Protein AF-A0A1Q6KDK0-F1 (afdb_monomer_lite)

pLDDT: mean 91.7, std 8.81, range [38.47, 98.69]

Radius of gyration: 20.89 Å; chains: 1; bounding box: 56×41×61 Å

Foldseek 3Di:
DDCVFVVVLLVLCVVPDPAAKAWEDDQPDDDDDPRYHYAQDHQDADPQLVVLLVVLLPDDVDDLLLSLVVSLLVLLVQADEACQQVLQWAWDCVDVVDIDTAGDCLQLRNADPLQVVLCVVDRYDHQNNVLSNSQVSSQVSCVPVPQKHKTWMAGPRRPHIWIWITGDAFTKTAFQDDLVAQGVSLCSLVQAQHDRMDTSGGNPCVSVVSSCVSRPPHHNDDPQLVVLCVPPCVPDVQSSLQSVLVVCVVSVDALQSLARVSVVVCVVVVWDKFKKWFWDPVDPWTGIGIKIWTDDPNWIWICGSNVSGIDTDDPVPDDCVGMGHPSNGDDDDDSRD

Secondary structure (DSSP, 8-state):
--THHHHHHHHHHHHHSSS-EEEEE-SS-----TTEEE-SS-----HHHHHHHHHHHH--SS-HHHHHHHHHHHHHHH-EE-GGGGGSPEEE-SSTTS-EEE--TTTTTS--HHHHHHHTTS-EE-HHHHHHHHHHHHHHHTTT-TTEEEEEEEETT-S-EEEEEEESSEEEEE-S--TTS--HHHHTTTTBPP--EEEEEETT-HHHHHHHHHHTT-BSS-HHHHHHHHHHTTT-HHHHHHHHHHHHHHTT--HHHHHHHHHHHHHTTT--EEEEEEE-SSSSS--EEEEEEEEETTEEEEEETTTTEEEEE-GGGS-TTTEE-S-S------TT-

Sequence (337 aa):
MRDKYIYKFYDEVNQVLEGDYKIILEPNRDIQEDWIEYDQVKWEMEEGISKLVEKLLKESSMSFEEKILEVYKYICFNYVYDANVLYFFKRDDSDINNIKYIAVDWYGRIVGKDWIEKRQKHNRRICYEFARFYAKAINVLLDGNDKLEAFMLGDKENLHYVVGLTGDEYSVILDLDDFNSIKDLTRVKFGLTIKGIKILRDESGKFKQAVDKFNEGKREELAEIEEAKRNLKNKSLIEYFNNVAQILKNRNIDAQGFFEYIRAIVENEGIKIEKIWKEDKIAPEKRYERCIIFEFDGKTYLIDSIEQAIIQIEKGDLDKNVFVFNSAENIYPYYGG

Structure (mmCIF, N/CA/C/O backbone):
data_AF-A0A1Q6KDK0-F1
#
_entry.id   AF-A0A1Q6KDK0-F1
#
loop_
_atom_site.group_PDB
_atom_site.id
_atom_site.type_symbol
_atom_site.label_atom_id
_atom_site.label_alt_id
_atom_site.label_comp_id
_atom_site.label_asym_id
_atom_site.label_entity_id
_atom_site.label_seq_id
_atom_site.pdbx_PDB_ins_code
_atom_site.Cartn_x
_atom_site.Cartn_y
_atom_site.Cartn_z
_atom_site.occupancy
_atom_site.B_iso_or_equiv
_atom_site.auth_seq_id
_atom_site.auth_comp_id
_atom_site.auth_asym_id
_atom_site.auth_atom_id
_atom_site.pdbx_PDB_model_num
ATOM 1 N N . MET A 1 1 ? 12.058 -4.061 -24.227 1.00 74.25 1 MET A N 1
ATOM 2 C CA . MET A 1 1 ? 11.876 -5.418 -23.675 1.00 74.25 1 MET A CA 1
ATOM 3 C C . MET A 1 1 ? 11.090 -6.268 -24.663 1.00 74.25 1 MET A C 1
ATOM 5 O O . MET A 1 1 ? 10.367 -5.711 -25.476 1.00 74.25 1 MET A O 1
ATOM 9 N N . ARG A 1 2 ? 11.264 -7.596 -24.651 1.00 79.81 2 ARG A N 1
ATOM 10 C CA . ARG A 1 2 ? 10.494 -8.512 -25.511 1.00 79.81 2 ARG A CA 1
ATOM 11 C C . ARG A 1 2 ? 9.139 -8.805 -24.871 1.00 79.81 2 ARG A C 1
ATOM 13 O O . ARG A 1 2 ? 9.124 -9.385 -23.786 1.00 79.81 2 ARG A O 1
ATOM 20 N N . ASP A 1 3 ? 8.050 -8.532 -25.587 1.00 89.56 3 ASP A N 1
ATOM 21 C CA . ASP A 1 3 ? 6.673 -8.688 -25.087 1.00 89.56 3 ASP A CA 1
ATOM 22 C C . ASP A 1 3 ? 6.385 -10.070 -24.494 1.00 89.56 3 ASP A C 1
ATOM 24 O O . ASP A 1 3 ? 5.620 -10.179 -23.545 1.00 89.56 3 ASP A O 1
ATOM 28 N N . LYS A 1 4 ? 7.073 -11.129 -24.949 1.00 92.38 4 LYS A N 1
ATOM 29 C CA . LYS A 1 4 ? 6.967 -12.487 -24.383 1.00 92.38 4 LYS A CA 1
ATOM 30 C C . LYS A 1 4 ? 7.071 -12.552 -22.847 1.00 92.38 4 LYS A C 1
ATOM 32 O O . LYS A 1 4 ? 6.526 -13.474 -22.254 1.00 92.38 4 LYS A O 1
ATOM 37 N N . TYR A 1 5 ? 7.798 -11.631 -22.203 1.00 93.50 5 TYR A N 1
ATOM 38 C CA . TYR A 1 5 ? 7.931 -11.609 -20.741 1.00 93.50 5 TYR A CA 1
ATOM 39 C C . TYR A 1 5 ? 6.740 -10.946 -20.043 1.00 93.50 5 TYR A C 1
ATOM 41 O O . TYR A 1 5 ? 6.496 -11.253 -18.881 1.00 93.50 5 TYR A O 1
ATOM 49 N N . ILE A 1 6 ? 5.984 -10.101 -20.748 1.00 94.62 6 ILE A N 1
ATOM 50 C CA . ILE A 1 6 ? 4.691 -9.575 -20.296 1.00 94.62 6 ILE A CA 1
ATOM 51 C C . ILE A 1 6 ? 3.663 -10.711 -20.293 1.00 94.62 6 ILE A C 1
ATOM 53 O O . ILE A 1 6 ? 3.046 -10.950 -19.263 1.00 94.62 6 ILE A O 1
ATOM 57 N N . TYR A 1 7 ? 3.564 -11.480 -21.387 1.00 95.94 7 TYR A N 1
ATOM 58 C CA . TYR A 1 7 ? 2.708 -12.677 -21.444 1.00 95.94 7 TYR A CA 1
ATOM 59 C C . TYR A 1 7 ? 3.072 -13.686 -20.351 1.00 95.94 7 TYR A C 1
ATOM 61 O O . TYR A 1 7 ? 2.214 -14.122 -19.593 1.00 95.94 7 TYR A O 1
ATOM 69 N N . LYS A 1 8 ? 4.367 -14.000 -20.207 1.00 96.50 8 LYS A N 1
ATOM 70 C CA . LYS A 1 8 ? 4.830 -14.913 -19.155 1.00 96.50 8 LYS A CA 1
ATOM 71 C C . LYS A 1 8 ? 4.477 -14.405 -17.753 1.00 96.50 8 LYS A C 1
ATOM 73 O O . LYS A 1 8 ? 4.035 -15.193 -16.927 1.00 96.50 8 LYS A O 1
ATOM 78 N N . PHE A 1 9 ? 4.665 -13.111 -17.487 1.00 97.62 9 PHE A N 1
ATOM 79 C CA . PHE A 1 9 ? 4.298 -12.514 -16.203 1.00 97.62 9 PHE A CA 1
ATOM 80 C C . PHE A 1 9 ? 2.794 -12.611 -15.945 1.00 97.62 9 PHE A C 1
ATOM 82 O O . PHE A 1 9 ? 2.395 -12.924 -14.830 1.00 97.62 9 PHE A O 1
ATOM 89 N N . TYR A 1 10 ? 1.964 -12.378 -16.964 1.00 97.25 10 TYR A N 1
ATOM 90 C CA . TYR A 1 10 ? 0.515 -12.528 -16.857 1.00 97.25 10 TYR A CA 1
ATOM 91 C C . TYR A 1 10 ? 0.113 -13.964 -16.487 1.00 97.25 10 TYR A C 1
ATOM 93 O O . TYR A 1 10 ? -0.654 -14.169 -15.546 1.00 97.25 10 TYR A O 1
ATOM 101 N N . ASP A 1 11 ? 0.700 -14.963 -17.151 1.00 97.00 11 ASP A N 1
ATOM 102 C CA . ASP A 1 11 ? 0.476 -16.376 -16.827 1.00 97.00 11 ASP A CA 1
ATOM 103 C C . ASP A 1 11 ? 0.916 -16.714 -15.393 1.00 97.00 11 ASP A C 1
ATOM 105 O O . ASP A 1 11 ? 0.198 -17.397 -14.664 1.00 97.00 11 ASP A O 1
ATOM 109 N N . GLU A 1 12 ? 2.085 -16.222 -14.968 1.00 97.50 12 GLU A N 1
ATOM 110 C CA . GLU A 1 12 ? 2.602 -16.399 -13.605 1.00 97.50 12 GLU A CA 1
ATOM 111 C C . GLU A 1 12 ? 1.692 -15.729 -12.560 1.00 97.50 12 GLU A C 1
ATOM 113 O O . GLU A 1 12 ? 1.450 -16.299 -11.498 1.00 97.50 12 GLU A O 1
ATOM 118 N N . VAL A 1 13 ? 1.141 -14.548 -12.853 1.00 97.25 13 VAL A N 1
ATOM 119 C CA . VAL A 1 13 ? 0.155 -13.878 -11.992 1.00 97.25 13 VAL A CA 1
ATOM 120 C C . VAL A 1 13 ? -1.089 -14.746 -11.830 1.00 97.25 13 VAL A C 1
ATOM 122 O O . VAL A 1 13 ? -1.463 -15.045 -10.697 1.00 97.25 13 VAL A O 1
ATOM 125 N N . ASN A 1 14 ? -1.677 -15.215 -12.931 1.00 95.50 14 ASN A N 1
ATOM 126 C CA . ASN A 1 14 ? -2.908 -16.013 -12.911 1.00 95.50 14 ASN A CA 1
ATOM 127 C C . ASN A 1 14 ? -2.737 -17.383 -12.235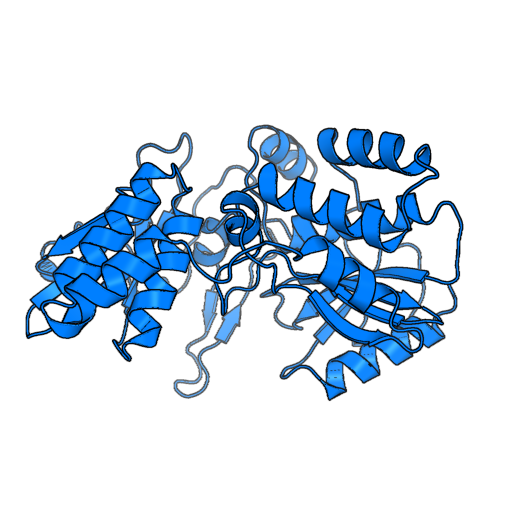 1.00 95.50 14 ASN A C 1
ATOM 129 O O . ASN A 1 14 ? -3.712 -17.986 -11.793 1.00 95.50 14 ASN A O 1
ATOM 133 N N . GLN A 1 15 ? -1.509 -17.900 -12.156 1.00 95.31 15 GLN A N 1
ATOM 134 C CA . GLN A 1 15 ? -1.211 -19.150 -11.453 1.00 95.31 15 GLN A CA 1
ATOM 135 C C . GLN A 1 15 ? -1.086 -18.975 -9.935 1.00 95.31 15 GLN A C 1
ATOM 137 O O . GLN A 1 15 ? -1.276 -19.942 -9.198 1.00 95.31 15 GLN A O 1
ATOM 142 N N . VAL A 1 16 ? -0.711 -17.782 -9.462 1.00 93.38 16 VAL A N 1
ATOM 143 C CA . VAL A 1 16 ? -0.279 -17.569 -8.068 1.00 93.38 16 VAL A CA 1
ATOM 144 C C . VAL A 1 16 ? -1.184 -16.588 -7.311 1.00 93.38 16 VAL A C 1
ATOM 146 O O . VAL A 1 16 ? -1.147 -16.548 -6.077 1.00 93.38 16 VAL A O 1
ATOM 149 N N . LEU A 1 17 ? -1.956 -15.754 -8.003 1.00 91.25 17 LEU A N 1
ATOM 150 C CA . LEU A 1 17 ? -2.930 -14.843 -7.406 1.00 91.25 17 LEU A CA 1
ATOM 151 C C . LEU A 1 17 ? -4.356 -15.342 -7.644 1.00 91.25 17 LEU A C 1
ATOM 153 O O . LEU A 1 17 ? -4.666 -15.906 -8.687 1.00 91.25 17 LEU A O 1
ATOM 157 N N . GLU A 1 18 ? -5.216 -15.119 -6.654 1.00 87.81 18 GLU A N 1
ATOM 158 C CA . GLU A 1 18 ? -6.653 -15.338 -6.785 1.00 87.81 18 GLU A CA 1
ATOM 159 C C . GLU A 1 18 ? -7.306 -14.070 -7.342 1.00 87.81 18 GLU A C 1
ATOM 161 O O . GLU A 1 18 ? -7.023 -12.970 -6.868 1.00 87.81 18 GLU A O 1
ATOM 166 N N . GLY A 1 19 ? -8.202 -14.229 -8.315 1.00 86.94 19 GLY A N 1
ATOM 167 C CA . GLY A 1 19 ? -8.923 -13.126 -8.949 1.00 86.94 19 GLY A CA 1
ATOM 168 C C . GLY A 1 19 ? -8.460 -12.837 -10.373 1.00 86.94 19 GLY A C 1
ATOM 169 O O . GLY A 1 19 ? -7.534 -13.461 -10.889 1.00 86.94 19 GLY A O 1
ATOM 170 N N . ASP A 1 20 ? -9.141 -11.887 -11.009 1.00 91.50 20 ASP A N 1
ATOM 171 C CA . ASP A 1 20 ? -8.866 -11.496 -12.384 1.00 91.50 20 ASP A CA 1
ATOM 172 C C . ASP A 1 20 ? -8.011 -10.231 -12.426 1.00 91.50 20 ASP A C 1
ATOM 174 O O . ASP A 1 20 ? -8.386 -9.184 -11.891 1.00 91.50 20 ASP A O 1
ATOM 178 N N . TYR A 1 21 ? -6.882 -10.314 -13.124 1.00 95.81 21 TYR A N 1
ATOM 179 C CA . TYR A 1 21 ? -5.928 -9.219 -13.246 1.00 95.81 21 TYR A CA 1
ATOM 180 C C . TYR A 1 21 ? -5.798 -8.717 -14.682 1.00 95.81 21 TYR A C 1
ATOM 182 O O . TYR A 1 21 ? -6.165 -9.392 -15.650 1.00 95.81 21 TYR A O 1
ATOM 190 N N . LYS A 1 22 ? -5.242 -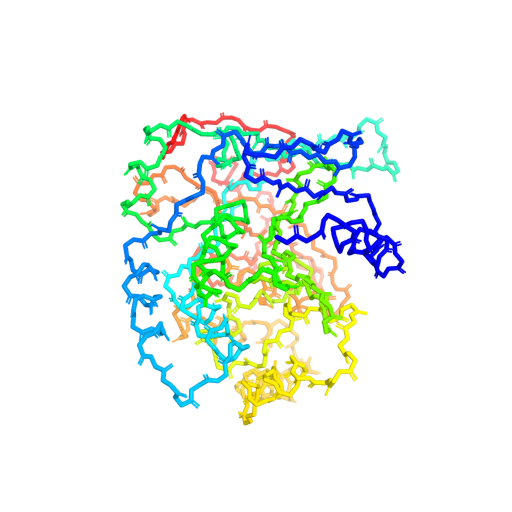7.513 -14.798 1.00 96.81 22 LYS A N 1
ATOM 191 C CA . LYS A 1 22 ? -4.840 -6.863 -16.042 1.00 96.81 22 LYS A CA 1
ATOM 192 C C . LYS A 1 22 ? -3.499 -6.159 -15.872 1.00 96.81 22 LYS A C 1
ATOM 194 O O . LYS A 1 22 ? -3.141 -5.710 -14.781 1.00 96.81 22 LYS A O 1
ATOM 199 N N . ILE A 1 23 ? -2.770 -6.039 -16.969 1.00 97.38 23 ILE A N 1
ATOM 200 C CA . ILE A 1 23 ? -1.514 -5.301 -17.043 1.00 97.38 23 ILE A CA 1
ATOM 201 C C . ILE A 1 23 ? -1.799 -3.937 -17.654 1.00 97.38 23 ILE A C 1
ATOM 203 O O . ILE A 1 23 ? -2.458 -3.832 -18.686 1.00 97.38 23 ILE A O 1
ATOM 207 N N . ILE A 1 24 ? -1.293 -2.890 -17.009 1.00 96.25 24 ILE A N 1
ATOM 208 C CA . ILE A 1 24 ? -1.470 -1.516 -17.454 1.00 96.25 24 ILE A CA 1
ATOM 209 C C . ILE A 1 24 ? -0.124 -0.962 -17.914 1.00 96.25 24 ILE A C 1
ATOM 211 O O . ILE A 1 24 ? 0.852 -0.925 -17.156 1.00 96.25 24 ILE A O 1
ATOM 215 N N . LEU A 1 25 ? -0.082 -0.529 -19.171 1.00 94.44 25 LEU A N 1
ATOM 216 C CA . LEU A 1 25 ? 1.116 -0.054 -19.855 1.00 94.44 25 LEU A CA 1
ATOM 217 C C . LEU A 1 25 ? 1.055 1.455 -20.115 1.00 94.44 25 LEU A C 1
ATOM 219 O O . LEU A 1 25 ? -0.018 2.044 -20.254 1.00 94.44 25 LEU A O 1
ATOM 223 N N . GLU A 1 26 ? 2.227 2.080 -20.241 1.00 88.06 26 GLU A N 1
ATOM 224 C CA . GLU A 1 26 ? 2.340 3.445 -20.767 1.00 88.06 26 GLU A CA 1
ATOM 225 C C . GLU A 1 26 ? 1.875 3.444 -22.252 1.00 88.06 26 GLU A C 1
ATOM 227 O O . GLU A 1 26 ? 2.185 2.495 -22.979 1.00 88.06 26 GLU A O 1
ATOM 232 N N . PRO A 1 27 ? 1.148 4.472 -22.739 1.00 75.62 27 PRO A N 1
ATOM 233 C CA . PRO A 1 27 ? 0.389 4.472 -24.009 1.00 75.62 27 PRO A CA 1
ATOM 234 C C . PRO A 1 27 ? 1.173 4.272 -25.324 1.00 75.62 27 PRO A C 1
ATOM 236 O O . PRO A 1 27 ? 0.595 4.355 -26.402 1.00 75.62 27 PRO A O 1
ATOM 239 N N . ASN A 1 28 ? 2.479 4.005 -25.278 1.00 74.12 28 ASN A N 1
ATOM 240 C CA . ASN A 1 28 ? 3.356 3.942 -26.453 1.00 74.12 28 ASN A CA 1
ATOM 241 C C . ASN A 1 28 ? 3.624 2.508 -26.966 1.00 74.12 28 ASN A C 1
ATOM 243 O O . ASN A 1 28 ? 4.645 2.282 -27.617 1.00 74.12 28 ASN A O 1
ATOM 247 N N . ARG A 1 29 ? 2.760 1.528 -26.666 1.00 75.94 29 ARG A N 1
ATOM 248 C CA . ARG A 1 29 ? 2.868 0.138 -27.163 1.00 75.94 29 ARG A CA 1
ATOM 249 C C . ARG A 1 29 ? 1.610 -0.290 -27.916 1.00 75.94 29 ARG A C 1
ATOM 251 O O . ARG A 1 29 ? 0.583 0.361 -27.794 1.00 75.94 29 ARG A O 1
ATOM 258 N N . ASP A 1 30 ? 1.707 -1.393 -28.655 1.00 81.19 30 ASP A N 1
ATOM 259 C CA . ASP A 1 30 ? 0.607 -1.978 -29.436 1.00 81.19 30 ASP A CA 1
ATOM 260 C C . ASP A 1 30 ? 0.524 -3.492 -29.164 1.00 81.19 30 ASP A C 1
ATOM 262 O O . ASP A 1 30 ? 1.052 -4.316 -29.907 1.00 81.19 30 ASP A O 1
ATOM 266 N N . ILE A 1 31 ? -0.061 -3.844 -28.018 1.00 89.62 31 ILE A N 1
ATOM 267 C CA . ILE A 1 31 ? -0.406 -5.204 -27.599 1.00 89.62 31 ILE A CA 1
ATOM 268 C C . ILE A 1 31 ? -1.932 -5.236 -27.501 1.00 89.62 31 ILE A C 1
ATOM 270 O O . ILE A 1 31 ? -2.522 -4.492 -26.720 1.00 89.62 31 ILE A O 1
ATOM 274 N N . GLN A 1 32 ? -2.567 -6.081 -28.310 1.00 89.31 32 GLN A N 1
ATOM 275 C CA . GLN A 1 32 ? -4.024 -6.145 -28.441 1.00 89.31 32 GLN A CA 1
ATOM 276 C C . GLN A 1 32 ? -4.573 -7.376 -27.725 1.00 89.31 32 GLN A C 1
ATOM 278 O O . GLN A 1 32 ? -5.021 -8.328 -28.356 1.00 89.31 32 GLN A O 1
ATOM 283 N N . GLU A 1 33 ? -4.511 -7.343 -26.398 1.00 94.75 33 GLU A N 1
ATOM 284 C CA . GLU A 1 33 ? -5.013 -8.395 -25.511 1.00 94.75 33 GLU A CA 1
ATOM 285 C C . GLU A 1 33 ? -6.073 -7.809 -24.568 1.00 94.75 33 GLU A C 1
ATOM 287 O O . GLU A 1 33 ? -5.981 -6.647 -24.171 1.00 94.75 33 GLU A O 1
ATOM 292 N N . ASP A 1 34 ? -7.087 -8.591 -24.197 1.00 93.88 34 ASP A N 1
ATOM 293 C CA . ASP A 1 34 ? -8.212 -8.121 -23.367 1.00 93.88 34 ASP A CA 1
ATOM 294 C C . ASP A 1 34 ? -7.824 -7.842 -21.901 1.00 93.88 34 ASP A C 1
ATOM 296 O O . ASP A 1 34 ? -8.530 -7.131 -21.184 1.00 93.88 34 ASP A O 1
ATOM 300 N N . TRP A 1 35 ? -6.680 -8.368 -21.467 1.00 95.25 35 TRP A N 1
ATOM 301 C CA . TRP A 1 35 ? -6.043 -8.115 -20.176 1.00 95.25 35 TRP A CA 1
ATOM 302 C C . TRP A 1 35 ? -4.971 -7.014 -20.231 1.00 95.25 35 TRP A C 1
ATOM 304 O O . TRP A 1 35 ? -4.273 -6.801 -19.237 1.00 95.25 35 TRP A O 1
ATOM 314 N N . ILE A 1 36 ? -4.844 -6.293 -21.351 1.00 96.12 36 ILE A N 1
ATOM 315 C CA . ILE A 1 36 ? -3.997 -5.101 -21.475 1.00 96.12 36 ILE A CA 1
ATOM 316 C C . ILE A 1 36 ? -4.855 -3.837 -21.417 1.00 96.12 36 ILE A C 1
ATOM 318 O O . ILE A 1 36 ? -5.805 -3.662 -22.176 1.00 96.12 36 ILE A O 1
ATOM 322 N N . GLU A 1 37 ? -4.467 -2.909 -20.548 1.00 94.81 37 GLU A N 1
ATOM 323 C CA . GLU A 1 37 ? -4.979 -1.541 -20.528 1.00 94.81 37 GLU A CA 1
ATOM 324 C C . GLU A 1 37 ? -3.842 -0.550 -20.796 1.00 94.81 37 GLU A C 1
ATOM 326 O O . GLU A 1 37 ? -2.711 -0.726 -20.344 1.00 94.81 37 GLU A O 1
ATOM 331 N N . TYR A 1 38 ? -4.147 0.531 -21.509 1.00 93.75 38 TYR A N 1
ATOM 332 C CA . TYR A 1 38 ? -3.233 1.656 -21.659 1.00 93.75 38 TYR A CA 1
ATOM 333 C C . TYR A 1 38 ? -3.626 2.770 -20.710 1.00 93.75 38 TYR A C 1
ATOM 335 O O . TYR A 1 38 ? -4.760 3.254 -20.742 1.00 93.75 38 TYR A O 1
ATOM 343 N N . ASP A 1 39 ? -2.679 3.184 -19.874 1.00 92.94 39 ASP A N 1
ATOM 344 C CA . ASP A 1 39 ? -2.924 4.264 -18.934 1.00 92.94 39 ASP A CA 1
ATOM 345 C C . ASP A 1 39 ? -3.185 5.578 -19.682 1.00 92.94 39 ASP A C 1
ATOM 347 O O . ASP A 1 39 ? -2.476 5.944 -20.623 1.00 92.94 39 ASP A O 1
ATOM 351 N N . GLN A 1 40 ? -4.203 6.309 -19.238 1.00 89.88 40 GLN A N 1
ATOM 352 C CA . GLN A 1 40 ? -4.557 7.616 -19.793 1.00 89.88 40 GLN A CA 1
ATOM 353 C C . GLN A 1 40 ? -3.709 8.741 -19.191 1.00 89.88 40 GLN A C 1
ATOM 355 O O . GLN A 1 40 ? -3.679 9.857 -19.712 1.00 89.88 40 GLN A O 1
ATOM 360 N N . VAL A 1 41 ? -3.019 8.456 -18.086 1.00 90.38 41 VAL A N 1
ATOM 361 C CA . VAL A 1 41 ? -2.142 9.398 -17.401 1.00 90.38 41 VAL A CA 1
ATOM 362 C C . VAL A 1 41 ? -0.699 9.074 -17.758 1.00 90.38 41 VAL A C 1
ATOM 364 O O . VAL A 1 41 ? -0.240 7.944 -17.614 1.00 90.38 41 VAL A O 1
ATOM 367 N N . LYS A 1 42 ? 0.051 10.086 -18.197 1.00 90.31 42 LYS A N 1
ATOM 368 C CA . LYS A 1 42 ? 1.488 9.949 -18.445 1.00 90.31 42 LYS A CA 1
ATOM 369 C C . LYS A 1 42 ? 2.220 9.655 -17.135 1.00 90.31 42 LYS A C 1
ATOM 371 O O . LYS A 1 42 ? 2.015 10.348 -16.140 1.00 90.31 42 LYS A O 1
ATOM 376 N N . TRP A 1 43 ? 3.109 8.665 -17.145 1.00 93.31 43 TRP A N 1
ATOM 377 C CA . TRP A 1 43 ? 3.859 8.291 -15.951 1.00 93.31 43 TRP A CA 1
ATOM 378 C C . TRP A 1 43 ? 5.013 9.265 -15.715 1.00 93.31 43 TRP A C 1
ATOM 380 O O . TRP A 1 43 ? 5.961 9.352 -16.502 1.00 93.31 43 TRP A O 1
ATOM 390 N N . GLU A 1 44 ? 4.945 9.986 -14.601 1.00 92.56 44 GLU A N 1
ATOM 391 C CA . GLU A 1 44 ? 5.958 10.944 -14.164 1.00 92.56 44 GLU A CA 1
ATOM 392 C C . GLU A 1 44 ? 6.345 10.658 -12.713 1.00 92.56 44 GLU A C 1
ATOM 394 O O . GLU A 1 44 ? 5.530 10.188 -11.925 1.00 92.56 44 GLU A O 1
ATOM 399 N N . MET A 1 45 ? 7.606 10.907 -12.363 1.00 94.38 45 MET A N 1
ATOM 400 C CA . MET A 1 45 ? 8.069 10.817 -10.981 1.00 94.38 45 MET A CA 1
ATOM 401 C C . MET A 1 45 ? 7.883 12.164 -10.295 1.00 94.38 45 MET A C 1
ATOM 403 O O . MET A 1 45 ? 8.094 13.215 -10.901 1.00 94.38 45 MET A O 1
ATOM 407 N N . GLU A 1 46 ? 7.590 12.142 -9.001 1.00 93.94 46 GLU A N 1
ATOM 408 C CA . GLU A 1 46 ? 7.665 13.364 -8.209 1.00 93.94 46 GLU A CA 1
ATOM 409 C C . GLU A 1 46 ? 9.110 13.829 -8.033 1.00 93.94 46 GLU A C 1
ATOM 411 O O . GLU A 1 46 ? 10.057 13.043 -8.139 1.00 93.94 46 GLU A O 1
ATOM 416 N N . GLU A 1 47 ? 9.294 15.117 -7.739 1.00 94.44 47 GLU A N 1
ATOM 417 C CA . GLU A 1 47 ? 10.615 15.745 -7.641 1.00 94.44 47 GLU A CA 1
ATOM 418 C C . GLU A 1 47 ? 11.544 15.000 -6.667 1.00 94.44 47 GLU A C 1
ATOM 420 O O . GLU A 1 47 ? 12.709 14.748 -6.977 1.00 94.44 47 GLU A O 1
ATOM 425 N N . GLY A 1 48 ? 11.024 14.600 -5.503 1.00 96.19 48 GLY A N 1
ATOM 426 C CA . GLY A 1 48 ? 11.787 13.866 -4.494 1.00 96.19 48 GLY A CA 1
ATOM 427 C C . GLY A 1 48 ? 12.268 12.493 -4.974 1.00 96.19 48 GLY A C 1
ATOM 428 O O . GLY A 1 48 ? 13.437 12.145 -4.791 1.00 96.19 48 GLY A O 1
ATOM 429 N N . ILE A 1 49 ? 11.393 11.749 -5.658 1.00 98.00 49 ILE A N 1
ATOM 430 C CA . ILE A 1 49 ? 11.713 10.442 -6.250 1.00 98.00 49 ILE A CA 1
ATOM 431 C C . ILE A 1 49 ? 12.718 10.617 -7.395 1.00 98.00 49 ILE A C 1
ATOM 433 O O . ILE A 1 49 ? 13.699 9.880 -7.464 1.00 98.00 49 ILE A O 1
ATOM 437 N N . SER A 1 50 ? 12.535 11.634 -8.241 1.00 98.12 50 SER A N 1
ATOM 438 C CA . SER A 1 50 ? 13.444 11.941 -9.353 1.00 98.12 50 SER A CA 1
ATOM 439 C C . SER A 1 50 ? 14.868 12.203 -8.856 1.00 98.12 50 SER A C 1
ATOM 441 O O . SER A 1 50 ? 15.816 11.585 -9.336 1.00 98.12 50 SER A O 1
ATOM 443 N N . LYS A 1 51 ? 15.021 13.037 -7.815 1.00 98.44 51 LYS A N 1
ATOM 444 C CA . LYS A 1 51 ? 16.325 13.313 -7.185 1.00 98.44 51 LYS A CA 1
ATOM 445 C C . LYS A 1 51 ? 16.977 12.052 -6.615 1.00 98.44 51 LYS A C 1
ATOM 447 O O . LYS A 1 51 ? 18.194 11.889 -6.714 1.00 98.44 51 LYS A O 1
ATOM 452 N N . LEU A 1 52 ? 16.189 11.160 -6.010 1.00 98.62 52 LEU A N 1
ATOM 453 C CA . LEU A 1 52 ? 16.697 9.880 -5.522 1.00 98.62 52 LEU A CA 1
ATOM 454 C C . LEU A 1 52 ? 17.187 9.003 -6.679 1.00 98.62 52 LEU A C 1
ATOM 456 O O . LEU A 1 52 ? 18.299 8.483 -6.612 1.00 98.62 52 LEU A O 1
ATOM 460 N N . VAL A 1 53 ? 16.396 8.865 -7.741 1.00 98.56 53 VAL A N 1
ATOM 461 C CA . VAL A 1 53 ? 16.749 8.057 -8.916 1.00 98.56 53 VAL A CA 1
ATOM 462 C C . VAL A 1 53 ? 18.024 8.576 -9.583 1.00 98.56 53 VAL A C 1
ATOM 464 O O . VAL A 1 53 ? 18.933 7.791 -9.838 1.00 98.56 53 VAL A O 1
ATOM 467 N N . GLU A 1 54 ? 18.164 9.891 -9.770 1.00 98.31 54 GLU A N 1
ATOM 468 C CA . GLU A 1 54 ? 19.390 10.502 -10.308 1.00 98.31 54 GLU A CA 1
ATOM 469 C C . GLU A 1 54 ? 20.637 10.190 -9.470 1.00 98.31 54 GLU A C 1
ATOM 471 O O . GLU A 1 54 ? 21.735 10.021 -10.010 1.00 98.31 54 GLU A O 1
ATOM 476 N N . LYS A 1 55 ? 20.485 10.116 -8.142 1.00 98.38 55 LYS A N 1
ATOM 477 C CA . LYS A 1 55 ? 21.561 9.705 -7.237 1.00 98.38 55 LYS A CA 1
ATOM 478 C C . LYS A 1 55 ? 21.874 8.215 -7.396 1.00 98.38 55 LYS A C 1
ATOM 480 O O . LYS A 1 55 ? 23.042 7.858 -7.512 1.00 98.38 55 LYS A O 1
ATOM 485 N N . LEU A 1 56 ? 20.853 7.358 -7.421 1.00 98.44 56 LEU A N 1
ATOM 486 C CA . LEU A 1 56 ? 21.003 5.903 -7.535 1.00 98.44 56 LEU A CA 1
ATOM 487 C C . LEU A 1 56 ? 21.581 5.470 -8.892 1.00 98.44 56 LEU A C 1
ATOM 489 O O . LEU A 1 56 ? 22.315 4.485 -8.950 1.00 98.44 56 LEU A O 1
ATOM 493 N N . LEU A 1 57 ? 21.321 6.206 -9.977 1.00 97.62 57 LEU A N 1
ATOM 494 C CA . LEU A 1 57 ? 21.947 5.967 -11.285 1.00 97.62 57 LEU A CA 1
ATOM 495 C C . LEU A 1 57 ? 23.476 6.101 -11.229 1.00 97.62 57 LEU A C 1
ATOM 497 O O . LEU A 1 57 ? 24.189 5.339 -11.875 1.00 97.62 57 LEU A O 1
ATOM 501 N N . LYS A 1 58 ? 23.986 7.031 -10.415 1.00 96.88 58 LYS A N 1
ATOM 502 C CA . LYS A 1 58 ? 25.428 7.286 -10.249 1.00 96.88 58 LYS A CA 1
ATOM 503 C C . LYS A 1 58 ? 26.098 6.345 -9.243 1.00 96.88 58 LYS A C 1
ATOM 505 O O . LYS A 1 58 ? 27.323 6.329 -9.157 1.00 96.88 58 LYS A O 1
ATOM 510 N N . GLU A 1 59 ? 25.316 5.591 -8.475 1.00 96.19 59 GLU A N 1
ATOM 511 C CA . GLU A 1 59 ? 25.816 4.663 -7.462 1.00 96.19 59 GLU A CA 1
ATOM 512 C C . GLU A 1 59 ? 26.233 3.332 -8.102 1.00 96.19 59 GLU A C 1
ATOM 514 O O . GLU A 1 59 ? 25.417 2.659 -8.731 1.00 96.19 59 GLU A O 1
ATOM 519 N N . SER A 1 60 ? 27.492 2.931 -7.940 1.00 94.12 60 SER A N 1
ATOM 520 C CA . SER A 1 60 ? 28.040 1.708 -8.543 1.00 94.12 60 SER A CA 1
ATOM 521 C C . SER A 1 60 ? 28.184 0.547 -7.560 1.00 94.12 60 SER A C 1
ATOM 523 O O . SER A 1 60 ? 28.356 -0.589 -7.996 1.00 94.12 60 SER A O 1
ATOM 525 N N . SER A 1 61 ? 28.106 0.804 -6.249 1.00 95.94 61 SER A N 1
ATOM 526 C CA . SER A 1 61 ? 28.259 -0.231 -5.217 1.00 95.94 61 SER A CA 1
ATOM 527 C C . SER A 1 61 ? 26.986 -1.041 -4.955 1.00 95.94 61 SER A C 1
ATOM 529 O O . SER A 1 61 ? 27.070 -2.120 -4.372 1.00 95.94 61 SER A O 1
ATOM 531 N N . MET A 1 62 ? 25.826 -0.538 -5.389 1.00 96.75 62 MET A N 1
ATOM 532 C CA . MET A 1 62 ? 24.525 -1.179 -5.187 1.00 96.75 62 MET A CA 1
ATOM 533 C C . MET A 1 62 ? 24.095 -1.993 -6.406 1.00 96.75 62 MET A C 1
ATOM 535 O O . MET A 1 62 ? 24.214 -1.529 -7.546 1.00 96.75 62 MET A O 1
ATOM 539 N N . SER A 1 63 ? 23.508 -3.166 -6.165 1.00 96.56 63 SER A N 1
ATOM 540 C CA . SER A 1 63 ? 22.806 -3.913 -7.206 1.00 96.56 63 SER A CA 1
ATOM 541 C C . SER A 1 63 ? 21.559 -3.159 -7.676 1.00 96.56 63 SER A C 1
ATOM 543 O O . SER A 1 63 ? 21.055 -2.247 -7.018 1.00 96.56 63 SER A O 1
ATOM 545 N N . PHE A 1 64 ? 21.030 -3.548 -8.834 1.00 97.06 64 PHE A N 1
ATOM 546 C CA . PHE A 1 64 ? 19.788 -2.979 -9.350 1.00 97.06 64 PHE A CA 1
ATOM 547 C C . PHE A 1 64 ? 18.607 -3.217 -8.394 1.00 97.06 64 PHE A C 1
ATOM 549 O O . PHE A 1 64 ? 17.841 -2.299 -8.112 1.00 97.06 64 PHE A O 1
ATOM 556 N N . GLU A 1 65 ? 18.506 -4.418 -7.830 1.00 97.94 65 GLU A N 1
ATOM 557 C CA . GLU A 1 65 ? 17.461 -4.809 -6.883 1.00 97.94 65 GLU A CA 1
ATOM 558 C C . GLU A 1 65 ? 17.558 -3.997 -5.585 1.00 97.94 65 GLU A C 1
ATOM 560 O O . GLU A 1 65 ? 16.548 -3.519 -5.073 1.00 97.94 65 GLU A O 1
ATOM 565 N N . GLU A 1 66 ? 18.771 -3.735 -5.092 1.00 98.50 66 GLU A N 1
ATOM 566 C CA . GLU A 1 66 ? 18.975 -2.853 -3.939 1.00 98.50 66 GLU A CA 1
ATOM 567 C C . GLU A 1 66 ? 18.529 -1.411 -4.231 1.00 98.50 66 GLU A C 1
ATOM 569 O O . GLU A 1 66 ? 17.902 -0.773 -3.384 1.00 98.50 66 GLU A O 1
ATOM 574 N N . LYS A 1 67 ? 18.789 -0.891 -5.440 1.00 98.62 67 LYS A N 1
ATOM 575 C CA . LYS A 1 67 ? 18.310 0.443 -5.853 1.00 98.62 67 LYS A CA 1
ATOM 576 C C . LYS A 1 67 ? 16.782 0.499 -5.917 1.00 98.62 67 LYS A C 1
ATOM 578 O O . LYS A 1 67 ? 16.194 1.480 -5.462 1.00 98.62 67 LYS A O 1
ATOM 583 N N . ILE A 1 68 ? 16.135 -0.554 -6.425 1.00 98.25 68 ILE A N 1
ATOM 584 C CA . ILE A 1 68 ? 14.669 -0.685 -6.436 1.00 98.25 68 ILE A CA 1
ATOM 585 C C . ILE A 1 68 ? 14.108 -0.616 -5.009 1.00 98.25 68 ILE A C 1
ATOM 587 O O . ILE A 1 68 ? 13.107 0.068 -4.776 1.00 98.25 68 ILE A O 1
ATOM 591 N N . LEU A 1 69 ? 14.757 -1.285 -4.052 1.00 98.69 69 LEU A N 1
ATOM 592 C CA . LEU A 1 69 ? 14.351 -1.289 -2.644 1.00 98.69 69 LEU A CA 1
ATOM 593 C C . LEU A 1 69 ? 14.604 0.056 -1.942 1.00 98.69 69 LEU A C 1
ATOM 595 O O . LEU A 1 69 ? 13.849 0.425 -1.043 1.00 98.69 69 LEU A O 1
ATOM 599 N N . GLU A 1 70 ? 15.595 0.849 -2.359 1.00 98.69 70 GLU A N 1
ATOM 600 C CA . GLU A 1 70 ? 15.742 2.220 -1.845 1.00 98.69 70 GLU A CA 1
ATOM 601 C C . GLU A 1 70 ? 14.645 3.160 -2.361 1.00 98.69 70 GLU A C 1
ATOM 603 O O . GLU A 1 70 ? 14.160 3.995 -1.595 1.00 98.69 70 GLU A O 1
ATOM 608 N N . VAL A 1 71 ? 14.181 3.000 -3.607 1.00 98.69 71 VAL A N 1
ATOM 609 C CA . VAL A 1 71 ? 12.990 3.726 -4.089 1.00 98.69 71 VAL A CA 1
ATOM 610 C C . VAL A 1 71 ? 11.743 3.290 -3.312 1.00 98.69 71 VAL A C 1
ATOM 612 O O . VAL A 1 71 ? 10.998 4.147 -2.838 1.00 98.69 71 VAL A O 1
ATOM 615 N N . TYR A 1 72 ? 11.561 1.982 -3.097 1.00 98.56 72 TYR A N 1
ATOM 616 C CA . TYR A 1 72 ? 10.478 1.424 -2.276 1.00 98.56 72 TYR A CA 1
ATOM 617 C C . TYR A 1 72 ? 10.417 2.077 -0.892 1.00 98.56 72 TYR A C 1
ATOM 619 O O . TYR A 1 72 ? 9.401 2.624 -0.458 1.00 98.56 72 TYR A O 1
ATOM 627 N N . LYS A 1 73 ? 11.564 2.067 -0.211 1.00 98.50 73 LYS A N 1
ATOM 628 C CA . LYS A 1 73 ? 11.762 2.642 1.115 1.00 98.50 73 LYS A CA 1
ATOM 629 C C . LYS A 1 73 ? 11.494 4.140 1.124 1.00 98.50 73 LYS A C 1
ATOM 631 O O . LYS A 1 73 ? 10.848 4.633 2.046 1.00 98.50 73 LYS A O 1
ATOM 636 N N . TYR A 1 74 ? 11.967 4.864 0.112 1.00 98.62 74 TYR A N 1
ATOM 637 C CA . TYR A 1 74 ? 11.718 6.294 -0.011 1.00 98.62 74 TYR A CA 1
ATOM 638 C C . TYR A 1 74 ? 10.226 6.596 -0.117 1.00 98.62 74 TYR A C 1
ATOM 640 O O . TYR A 1 74 ? 9.742 7.471 0.602 1.00 98.62 74 TYR A O 1
ATOM 648 N N . ILE A 1 75 ? 9.488 5.860 -0.952 1.00 98.06 75 ILE A N 1
ATOM 649 C CA . ILE A 1 75 ? 8.039 6.040 -1.069 1.00 98.06 75 ILE A CA 1
ATOM 650 C C . ILE A 1 75 ? 7.374 5.795 0.293 1.00 98.06 75 ILE A C 1
ATOM 652 O O . ILE A 1 75 ? 6.617 6.638 0.773 1.00 98.06 75 ILE A O 1
ATOM 656 N N . CYS A 1 76 ? 7.739 4.707 0.975 1.00 97.19 76 CYS A N 1
ATOM 657 C CA . CYS A 1 76 ? 7.179 4.390 2.285 1.00 97.19 76 CYS A CA 1
ATOM 658 C C . CYS A 1 76 ? 7.447 5.466 3.344 1.00 97.19 76 CYS A C 1
ATOM 660 O O . CYS A 1 76 ? 6.561 5.771 4.133 1.00 97.19 76 CYS A O 1
ATOM 662 N N . PHE A 1 77 ? 8.633 6.077 3.372 1.00 96.62 77 PHE A N 1
ATOM 663 C CA . PHE A 1 77 ? 8.932 7.122 4.355 1.00 96.62 77 PHE A CA 1
ATOM 664 C C . PHE A 1 77 ? 8.267 8.463 4.055 1.00 96.62 77 PHE A C 1
ATOM 666 O O . PHE A 1 77 ? 7.915 9.184 4.988 1.00 96.62 77 PHE A O 1
ATOM 673 N N . ASN A 1 78 ? 8.130 8.821 2.778 1.00 96.62 78 ASN A N 1
ATOM 674 C CA . ASN A 1 78 ? 7.748 10.179 2.399 1.00 96.62 78 ASN A CA 1
ATOM 675 C C . ASN A 1 78 ? 6.249 10.342 2.155 1.00 96.62 78 ASN A C 1
ATOM 677 O O . ASN A 1 78 ? 5.764 11.472 2.206 1.00 96.62 78 ASN A O 1
ATOM 681 N N . TYR A 1 79 ? 5.511 9.252 1.947 1.00 95.56 79 TYR A N 1
ATOM 682 C CA . TYR A 1 79 ? 4.094 9.302 1.606 1.00 95.56 79 TYR A CA 1
ATOM 683 C C . TYR A 1 79 ? 3.201 8.589 2.630 1.00 95.56 79 TYR A C 1
ATOM 685 O O . TYR A 1 79 ? 3.637 7.808 3.483 1.00 95.56 79 TYR A O 1
ATOM 693 N N . VAL A 1 80 ? 1.910 8.902 2.556 1.00 92.94 80 VAL A N 1
ATOM 694 C CA . VAL A 1 80 ? 0.837 8.269 3.332 1.00 92.94 80 VAL A CA 1
ATOM 695 C C . VAL A 1 80 ? -0.229 7.777 2.360 1.00 92.94 80 VAL A C 1
ATOM 697 O O . VAL A 1 80 ? -0.492 8.438 1.354 1.00 92.94 80 VAL A O 1
ATOM 700 N N . TYR A 1 81 ? -0.847 6.631 2.648 1.00 94.00 81 TYR A N 1
ATOM 701 C CA . TYR A 1 81 ? -1.956 6.149 1.833 1.00 94.00 81 TYR A CA 1
ATOM 702 C C . TYR A 1 81 ? -3.190 7.039 2.028 1.00 94.00 81 TYR A C 1
ATOM 704 O O . TYR A 1 81 ? -3.650 7.246 3.152 1.00 94.00 81 TYR A O 1
ATOM 712 N N . ASP A 1 82 ? -3.742 7.556 0.936 1.00 93.06 82 ASP A N 1
ATOM 713 C CA . ASP A 1 82 ? -4.940 8.386 0.957 1.00 93.06 82 ASP A CA 1
ATOM 714 C C . ASP A 1 82 ? -6.207 7.529 1.066 1.00 93.06 82 ASP A C 1
ATOM 716 O O . ASP A 1 82 ? -6.872 7.224 0.078 1.00 93.06 82 ASP A O 1
ATOM 720 N N . ALA A 1 83 ? -6.543 7.144 2.297 1.00 88.94 83 ALA A N 1
ATOM 721 C CA . ALA A 1 83 ? -7.685 6.286 2.619 1.00 88.94 83 ALA A CA 1
ATOM 722 C C . ALA A 1 83 ? -9.038 6.823 2.141 1.00 88.94 83 ALA A C 1
ATOM 724 O O . ALA A 1 83 ? -9.983 6.050 1.977 1.00 88.94 83 ALA A O 1
ATOM 725 N N . ASN A 1 84 ? -9.116 8.130 1.903 1.00 89.19 84 ASN A N 1
ATOM 726 C CA . ASN A 1 84 ? -10.330 8.818 1.510 1.00 89.19 84 ASN A CA 1
ATOM 727 C C . ASN A 1 84 ? -10.867 8.321 0.157 1.00 89.19 84 ASN A C 1
ATOM 729 O O . ASN A 1 84 ? -12.074 8.341 -0.052 1.00 89.19 84 ASN A O 1
ATOM 733 N N . VAL A 1 85 ? -10.013 7.780 -0.724 1.00 88.69 85 VAL A N 1
ATOM 734 C CA . VAL A 1 85 ? -10.462 7.138 -1.975 1.00 88.69 85 VAL A CA 1
ATOM 735 C C . VAL A 1 85 ? -11.485 6.029 -1.725 1.00 88.69 85 VAL A C 1
ATOM 737 O O . VAL A 1 85 ? -12.477 5.919 -2.443 1.00 88.69 85 VAL A O 1
ATOM 740 N N . LEU A 1 86 ? -11.297 5.253 -0.653 1.00 87.56 86 LEU A N 1
ATOM 741 C CA . LEU A 1 86 ? -12.154 4.111 -0.344 1.00 87.56 86 LEU A CA 1
ATOM 742 C C . LEU A 1 86 ? -13.545 4.557 0.134 1.00 87.56 86 LEU A C 1
ATOM 744 O O . LEU A 1 86 ? -14.468 3.749 0.139 1.00 87.56 86 LEU A O 1
ATOM 748 N N . TYR A 1 87 ? -13.712 5.825 0.527 1.00 85.88 87 TYR A N 1
ATOM 749 C CA . TYR A 1 87 ? -15.018 6.396 0.865 1.00 85.88 87 TYR A CA 1
ATOM 750 C C . TYR A 1 87 ? -15.902 6.578 -0.375 1.00 85.88 87 TYR A C 1
ATOM 752 O O . TYR A 1 87 ? -17.128 6.520 -0.277 1.00 85.88 87 TYR A O 1
ATOM 760 N N . PHE A 1 88 ? -15.277 6.788 -1.537 1.00 85.00 88 PHE A N 1
ATOM 761 C CA . PHE A 1 88 ? -15.960 6.977 -2.815 1.00 85.00 88 PHE A CA 1
ATOM 762 C C . PHE A 1 88 ? -16.234 5.666 -3.548 1.00 85.00 88 PHE A C 1
ATOM 764 O O . PHE A 1 88 ? -16.972 5.673 -4.530 1.00 85.00 88 PHE A O 1
ATOM 771 N N . PHE A 1 89 ? -15.659 4.547 -3.098 1.00 84.56 89 PHE A N 1
ATOM 772 C CA . PHE A 1 89 ? -15.922 3.250 -3.711 1.00 84.56 89 PHE A CA 1
ATOM 773 C C . PHE A 1 89 ? -17.403 2.919 -3.582 1.00 84.56 89 PHE A C 1
ATOM 775 O O . PHE A 1 89 ? -17.969 2.903 -2.486 1.00 84.56 89 PHE A O 1
ATOM 782 N N . LYS A 1 90 ? -18.028 2.645 -4.724 1.00 77.81 90 LYS A N 1
ATOM 783 C CA . LYS A 1 90 ? -19.431 2.269 -4.768 1.00 77.81 90 LYS A CA 1
ATOM 784 C C . LYS A 1 90 ? -19.565 0.838 -4.284 1.00 77.81 90 LYS A C 1
ATOM 786 O O . LYS A 1 90 ? -18.882 -0.052 -4.788 1.00 77.81 90 LYS A O 1
ATOM 791 N N . ARG A 1 91 ? -20.457 0.615 -3.324 1.00 79.19 91 ARG A N 1
ATOM 792 C CA . ARG A 1 91 ? -20.820 -0.732 -2.891 1.00 79.19 91 ARG A CA 1
ATOM 793 C C . ARG A 1 91 ? -21.928 -1.247 -3.804 1.00 79.19 91 ARG A C 1
ATOM 795 O O . ARG A 1 91 ? -23.000 -0.655 -3.855 1.00 79.19 91 ARG A O 1
ATOM 802 N N . ASP A 1 92 ? -21.662 -2.336 -4.510 1.00 76.00 92 ASP A N 1
ATOM 803 C CA . ASP A 1 92 ? -22.662 -3.089 -5.260 1.00 76.00 92 ASP A CA 1
ATOM 804 C C . ASP A 1 92 ? -23.144 -4.256 -4.395 1.00 76.00 92 ASP A C 1
ATOM 806 O O . ASP A 1 92 ? -22.406 -5.203 -4.117 1.00 76.00 92 ASP A O 1
ATOM 810 N N . ASP A 1 93 ? -24.376 -4.139 -3.912 1.00 80.62 93 ASP A N 1
ATOM 811 C CA . ASP A 1 93 ? -25.080 -5.133 -3.107 1.00 80.62 93 ASP A CA 1
ATOM 812 C C . ASP A 1 93 ? -26.242 -5.789 -3.871 1.00 80.62 93 ASP A C 1
ATOM 814 O O . ASP A 1 93 ? -27.116 -6.407 -3.259 1.00 80.62 93 ASP A O 1
ATOM 818 N N . SER A 1 94 ? -26.239 -5.693 -5.209 1.00 82.56 94 SER A N 1
ATOM 819 C CA . SER A 1 94 ? -27.257 -6.314 -6.067 1.00 82.56 94 SER A CA 1
ATOM 820 C C . SER A 1 94 ? -27.316 -7.841 -5.927 1.00 82.56 94 SER A C 1
ATOM 822 O O . SER A 1 94 ? -28.392 -8.425 -6.073 1.00 82.56 94 SER A O 1
ATOM 824 N N . ASP A 1 95 ? -26.195 -8.480 -5.577 1.00 81.62 95 ASP A N 1
ATOM 825 C CA . ASP A 1 95 ? -26.126 -9.868 -5.119 1.00 81.62 95 ASP A CA 1
ATOM 826 C C . ASP A 1 95 ? -25.697 -9.920 -3.647 1.00 81.62 95 ASP A C 1
ATOM 828 O O . ASP A 1 95 ? -24.552 -9.641 -3.287 1.00 81.62 95 ASP A O 1
ATOM 832 N N . ILE A 1 96 ? -26.619 -10.340 -2.778 1.00 80.50 96 ILE A N 1
ATOM 833 C CA . ILE A 1 96 ? -26.386 -10.445 -1.332 1.00 80.50 96 ILE A CA 1
ATOM 834 C C . ILE A 1 96 ? -25.284 -11.450 -0.964 1.00 80.50 96 ILE A C 1
ATOM 836 O O . ILE A 1 96 ? -24.691 -11.342 0.109 1.00 80.50 96 ILE A O 1
ATOM 840 N N . ASN A 1 97 ? -24.997 -12.417 -1.840 1.00 81.00 97 ASN A N 1
ATOM 841 C CA . ASN A 1 97 ? -23.936 -13.401 -1.637 1.00 81.00 97 ASN A CA 1
ATOM 842 C C . ASN A 1 97 ? -22.598 -12.952 -2.240 1.00 81.00 97 ASN A C 1
ATOM 844 O O . ASN A 1 97 ? -21.585 -13.615 -2.022 1.00 81.00 97 ASN A O 1
ATOM 848 N N . ASN A 1 98 ? -22.588 -11.847 -2.990 1.00 75.31 98 ASN A N 1
ATOM 849 C CA . ASN A 1 98 ? -21.428 -11.359 -3.722 1.00 75.31 98 ASN A CA 1
ATOM 850 C C . ASN A 1 98 ? -21.391 -9.826 -3.725 1.00 75.31 98 ASN A C 1
ATOM 852 O O . ASN A 1 98 ? -21.560 -9.180 -4.759 1.00 75.31 98 ASN A O 1
ATOM 856 N N . ILE A 1 99 ? -21.178 -9.246 -2.542 1.00 75.38 99 ILE A N 1
ATOM 857 C CA . ILE A 1 99 ? -21.003 -7.799 -2.401 1.00 75.38 99 ILE A CA 1
ATOM 858 C C . ILE A 1 99 ? -19.685 -7.403 -3.064 1.00 75.38 99 ILE A C 1
ATOM 860 O O . ILE A 1 99 ? -18.618 -7.866 -2.652 1.00 75.38 99 ILE A O 1
ATOM 864 N N . LYS A 1 100 ? -19.758 -6.504 -4.045 1.00 78.88 100 LYS A N 1
ATOM 865 C CA . LYS A 1 100 ? -18.590 -5.967 -4.748 1.00 78.88 100 LYS A CA 1
ATOM 866 C C . LYS A 1 100 ? -18.382 -4.499 -4.414 1.00 78.88 100 LYS A C 1
ATOM 868 O O . LYS A 1 100 ? -19.305 -3.786 -4.022 1.00 78.88 100 LYS A O 1
ATOM 873 N N . TYR A 1 101 ? -17.150 -4.047 -4.590 1.00 80.69 101 TYR A N 1
ATOM 874 C CA . TYR A 1 101 ? -16.815 -2.632 -4.575 1.00 80.69 101 TYR A CA 1
ATOM 875 C C . TYR A 1 101 ? -16.363 -2.233 -5.971 1.00 80.69 101 TYR A C 1
ATOM 877 O O . TYR A 1 101 ? -15.673 -2.999 -6.637 1.00 80.69 101 TYR A O 1
ATOM 885 N N . ILE A 1 102 ? -16.771 -1.048 -6.409 1.00 81.06 102 ILE A N 1
ATOM 886 C CA . ILE A 1 102 ? -16.415 -0.494 -7.711 1.00 81.06 102 ILE A CA 1
ATOM 887 C C . ILE A 1 102 ? -15.596 0.765 -7.451 1.00 81.06 102 ILE A C 1
ATOM 889 O O . ILE A 1 102 ? -16.070 1.700 -6.792 1.00 81.06 102 ILE A O 1
ATOM 893 N N . ALA A 1 103 ? -14.356 0.769 -7.936 1.00 84.69 103 ALA A N 1
ATOM 894 C CA . ALA A 1 103 ? -13.476 1.918 -7.811 1.00 84.69 103 ALA A CA 1
ATOM 895 C C . ALA A 1 103 ? -13.965 3.107 -8.653 1.00 84.69 103 ALA A C 1
ATOM 897 O O . ALA A 1 103 ? -14.663 2.945 -9.655 1.00 84.69 103 ALA A O 1
ATOM 898 N N . VAL A 1 104 ? -13.574 4.316 -8.250 1.00 85.38 104 VAL A N 1
ATOM 899 C CA . VAL A 1 104 ? -13.891 5.548 -8.980 1.00 85.38 104 VAL A CA 1
ATOM 900 C C . VAL A 1 104 ? -12.702 6.022 -9.808 1.00 85.38 104 VAL A C 1
ATOM 902 O O . VAL A 1 104 ? -11.599 6.203 -9.299 1.00 85.38 104 VAL A O 1
ATOM 905 N N . ASP A 1 105 ? -12.942 6.296 -11.087 1.00 86.81 105 ASP A N 1
ATOM 906 C CA . ASP A 1 105 ? -11.871 6.681 -12.010 1.00 86.81 105 ASP A CA 1
ATOM 907 C C . ASP A 1 105 ? -11.297 8.069 -11.716 1.00 86.81 105 ASP A C 1
ATOM 909 O O . ASP A 1 105 ? -10.089 8.285 -11.763 1.00 86.81 105 ASP A O 1
ATOM 913 N N . TRP A 1 106 ? -12.167 9.023 -11.394 1.00 85.56 106 TRP A N 1
ATOM 914 C CA . TRP A 1 106 ? -11.808 10.433 -11.239 1.00 85.56 106 TRP A CA 1
ATOM 915 C C . TRP A 1 106 ? -10.933 10.709 -10.005 1.00 85.56 106 TRP A C 1
ATOM 917 O O . TRP A 1 106 ? -10.297 11.761 -9.930 1.00 85.56 106 TRP A O 1
ATOM 927 N N . TYR A 1 107 ? -10.856 9.774 -9.050 1.00 87.12 107 TYR A N 1
ATOM 928 C CA . TYR A 1 107 ? -9.991 9.883 -7.875 1.00 87.12 107 TYR A CA 1
ATOM 929 C C . TYR A 1 107 ? -8.638 9.228 -8.170 1.00 87.12 107 TYR A C 1
ATOM 931 O O . TYR A 1 107 ? -8.350 8.107 -7.760 1.00 87.12 107 TYR A O 1
ATOM 939 N N . GLY A 1 108 ? -7.802 9.927 -8.936 1.00 88.31 108 GLY A N 1
ATOM 940 C CA . GLY A 1 108 ? -6.413 9.540 -9.193 1.00 88.31 108 GLY A CA 1
ATOM 941 C C . GLY A 1 108 ? -6.181 8.494 -10.292 1.00 88.31 108 GLY A C 1
ATOM 942 O O . GLY A 1 108 ? -5.049 8.413 -10.770 1.00 88.31 108 GLY A O 1
ATOM 943 N N . ARG A 1 109 ? -7.189 7.734 -10.758 1.00 90.50 109 ARG A N 1
ATOM 944 C CA . ARG A 1 109 ? -7.004 6.757 -11.855 1.00 90.50 109 ARG A CA 1
ATOM 945 C C . ARG A 1 109 ? -6.960 7.442 -13.219 1.00 90.50 109 ARG A C 1
ATOM 947 O O . ARG A 1 109 ? -5.999 7.261 -13.949 1.00 90.50 109 ARG A O 1
ATOM 954 N N . ILE A 1 110 ? -7.942 8.275 -13.544 1.00 90.56 110 ILE A N 1
ATOM 955 C CA . ILE A 1 110 ? -7.990 9.097 -14.759 1.00 90.56 110 ILE A CA 1
ATOM 956 C C . ILE A 1 110 ? -8.075 10.552 -14.313 1.00 90.56 110 ILE A C 1
ATOM 958 O O . ILE A 1 110 ? -9.099 10.994 -13.795 1.00 90.56 110 ILE A O 1
ATOM 962 N N . VAL A 1 111 ? -6.982 11.296 -14.486 1.00 90.12 111 VAL A N 1
ATOM 963 C CA . VAL A 1 111 ? -6.847 12.640 -13.913 1.00 90.12 111 VAL A CA 1
ATOM 964 C C . VAL A 1 111 ? -6.246 13.656 -14.874 1.00 90.12 111 VAL A C 1
ATOM 966 O O . VAL A 1 111 ? -5.443 13.327 -15.743 1.00 90.12 111 VAL A O 1
ATOM 969 N N . GLY A 1 112 ? -6.647 14.917 -14.690 1.00 89.44 112 GLY A N 1
ATOM 970 C CA . GLY A 1 112 ? -6.127 16.072 -15.420 1.00 89.44 112 GLY A CA 1
ATOM 971 C C . GLY A 1 112 ? -5.051 16.848 -14.652 1.00 89.44 112 GLY A C 1
ATOM 972 O O . GLY A 1 112 ? -4.678 16.505 -13.531 1.00 89.44 112 GLY A O 1
ATOM 973 N N . LYS A 1 113 ? -4.579 17.947 -15.252 1.00 89.62 113 LYS A N 1
ATOM 974 C CA . LYS A 1 113 ? -3.521 18.806 -14.684 1.00 89.62 113 LYS A CA 1
ATOM 975 C C . LYS A 1 113 ? -3.871 19.361 -13.303 1.00 89.62 113 LYS A C 1
ATOM 977 O O . LYS A 1 113 ? -3.037 19.304 -12.408 1.00 89.62 113 LYS A O 1
ATOM 982 N N . ASP A 1 114 ? -5.110 19.808 -13.113 1.00 89.81 114 ASP A N 1
ATOM 983 C CA . ASP A 1 114 ? -5.572 20.376 -11.842 1.00 89.81 114 ASP A CA 1
ATOM 984 C C . ASP A 1 114 ? -5.431 19.396 -10.670 1.00 89.81 114 ASP A C 1
ATOM 986 O O . ASP A 1 114 ? -5.072 19.806 -9.566 1.00 89.81 114 ASP A O 1
ATOM 990 N N . TRP A 1 115 ? -5.696 18.102 -10.895 1.00 90.25 115 TRP A N 1
ATOM 991 C CA . TRP A 1 115 ? -5.457 17.060 -9.893 1.00 90.25 115 TRP A CA 1
ATOM 992 C C . TRP A 1 115 ? -3.968 16.998 -9.559 1.00 90.25 115 TRP A C 1
ATOM 994 O O . TRP A 1 115 ? -3.596 17.148 -8.400 1.00 90.25 115 TRP A O 1
ATOM 1004 N N . ILE A 1 116 ? -3.114 16.852 -10.576 1.00 89.56 116 ILE A N 1
ATOM 1005 C CA . ILE A 1 116 ? -1.658 16.724 -10.419 1.00 89.56 116 ILE A CA 1
ATOM 1006 C C . ILE A 1 116 ? -1.085 17.910 -9.623 1.00 89.56 116 ILE A C 1
ATOM 1008 O O . ILE A 1 116 ? -0.354 17.707 -8.655 1.00 89.56 116 ILE A O 1
ATOM 1012 N N . GLU A 1 117 ? -1.469 19.143 -9.961 1.00 90.00 117 GLU A N 1
ATOM 1013 C CA . GLU A 1 117 ? -1.020 20.358 -9.266 1.00 90.00 117 GLU A CA 1
ATOM 1014 C C . GLU A 1 117 ? -1.501 20.428 -7.809 1.00 90.00 117 GLU A C 1
ATOM 1016 O O . GLU A 1 117 ? -0.770 20.868 -6.917 1.00 90.00 117 GLU A O 1
ATOM 1021 N N . LYS A 1 118 ? -2.732 19.986 -7.527 1.00 89.00 118 LYS A N 1
ATOM 1022 C CA . LYS A 1 118 ? -3.255 19.937 -6.153 1.00 89.00 118 LYS A CA 1
ATOM 1023 C C . LYS A 1 118 ? -2.545 18.871 -5.323 1.00 89.00 118 LYS A C 1
ATOM 1025 O O . LYS A 1 118 ? -2.180 19.155 -4.182 1.00 89.00 118 LYS A O 1
ATOM 1030 N N . ARG A 1 119 ? -2.276 17.691 -5.897 1.00 90.19 119 ARG A N 1
ATOM 1031 C CA . ARG A 1 119 ? -1.583 16.593 -5.203 1.00 90.19 119 ARG A CA 1
ATOM 1032 C C . ARG A 1 119 ? -0.172 16.969 -4.768 1.00 90.19 119 ARG A C 1
ATOM 1034 O O . ARG A 1 119 ? 0.266 16.496 -3.724 1.00 90.19 119 ARG A O 1
ATOM 1041 N N . GLN A 1 120 ? 0.516 17.868 -5.473 1.00 89.69 120 GLN A N 1
ATOM 1042 C CA . GLN A 1 120 ? 1.847 18.359 -5.078 1.00 89.69 120 GLN A CA 1
ATOM 1043 C C . GLN A 1 120 ? 1.867 19.101 -3.726 1.00 89.69 120 GLN A C 1
ATOM 1045 O O . GLN A 1 120 ? 2.929 19.254 -3.128 1.00 89.69 120 GLN A O 1
ATOM 1050 N N . LYS A 1 121 ? 0.714 19.544 -3.207 1.00 89.88 121 LYS A N 1
ATOM 1051 C CA . LYS A 1 121 ? 0.621 20.316 -1.952 1.00 89.88 121 LYS A CA 1
ATOM 1052 C C . LYS A 1 121 ? 0.628 19.454 -0.687 1.00 89.88 121 LYS A C 1
ATOM 1054 O O . LYS A 1 121 ? 0.692 19.993 0.414 1.00 89.88 121 LYS A O 1
ATOM 1059 N N . HIS A 1 122 ? 0.535 18.135 -0.824 1.00 91.19 122 HIS A N 1
ATOM 1060 C CA . HIS A 1 122 ? 0.533 17.195 0.294 1.00 91.19 122 HIS A CA 1
ATOM 1061 C C . HIS A 1 122 ? 1.152 15.856 -0.128 1.00 91.19 122 HIS A C 1
ATOM 1063 O O . HIS A 1 122 ? 1.244 15.542 -1.309 1.00 91.19 122 HIS A O 1
ATOM 1069 N N . ASN A 1 123 ? 1.493 14.997 0.827 1.00 93.06 123 ASN A N 1
ATOM 1070 C CA . ASN A 1 123 ? 2.175 13.722 0.573 1.00 93.06 123 ASN A CA 1
ATOM 1071 C C . ASN A 1 123 ? 1.262 12.480 0.625 1.00 93.06 123 ASN A C 1
ATOM 1073 O O . ASN A 1 123 ? 1.735 11.353 0.750 1.00 93.06 123 ASN A O 1
ATOM 1077 N N . ARG A 1 124 ? -0.058 12.656 0.563 1.00 92.75 124 ARG A N 1
ATOM 1078 C CA . ARG A 1 124 ? -1.005 11.535 0.471 1.00 92.75 124 ARG A CA 1
ATOM 1079 C C . ARG A 1 124 ? -1.128 11.034 -0.964 1.00 92.75 124 ARG A C 1
ATOM 1081 O O . ARG A 1 124 ? -1.312 11.864 -1.853 1.00 92.75 124 ARG A O 1
ATOM 1088 N N . ARG A 1 125 ? -1.041 9.724 -1.188 1.00 94.38 125 ARG A N 1
ATOM 1089 C CA . ARG A 1 125 ? -1.144 9.076 -2.508 1.00 94.38 125 ARG A CA 1
ATOM 1090 C C . ARG A 1 125 ? -1.954 7.783 -2.421 1.00 94.38 125 ARG A C 1
ATOM 1092 O O . ARG A 1 125 ? -2.101 7.227 -1.337 1.00 94.38 125 ARG A O 1
ATOM 1099 N N . ILE A 1 126 ? -2.503 7.335 -3.542 1.00 94.06 126 ILE A N 1
ATOM 1100 C CA . ILE A 1 126 ? -3.215 6.049 -3.660 1.00 94.06 126 ILE A CA 1
ATOM 1101 C C . ILE A 1 126 ? -2.424 5.062 -4.521 1.00 94.06 126 ILE A C 1
ATOM 1103 O O . ILE A 1 126 ? -1.488 5.465 -5.215 1.00 94.06 126 ILE A O 1
ATOM 1107 N N . CYS A 1 127 ? -2.839 3.794 -4.520 1.00 95.00 127 CYS A N 1
ATOM 1108 C CA . CYS A 1 127 ? -2.216 2.695 -5.264 1.00 95.00 127 CYS A CA 1
ATOM 1109 C C . CYS A 1 127 ? -1.907 3.050 -6.732 1.00 95.00 127 CYS A C 1
ATOM 1111 O O . CYS A 1 127 ? -0.784 2.841 -7.184 1.00 95.00 127 CYS A O 1
ATOM 1113 N N . TYR A 1 128 ? -2.833 3.699 -7.456 1.00 94.19 128 TYR A N 1
ATOM 1114 C CA . TYR A 1 128 ? -2.605 4.120 -8.850 1.00 94.19 128 TYR A CA 1
ATOM 1115 C C . TYR A 1 128 ? -1.409 5.075 -8.995 1.00 94.19 128 TYR A C 1
ATOM 1117 O O . TYR A 1 128 ? -0.603 4.947 -9.911 1.00 94.19 128 TYR A O 1
ATOM 1125 N N . GLU A 1 129 ? -1.281 6.054 -8.097 1.00 95.38 129 GLU A N 1
ATOM 1126 C CA . GLU A 1 129 ? -0.190 7.033 -8.130 1.00 95.38 129 GLU A CA 1
ATOM 1127 C C . GLU A 1 129 ? 1.134 6.380 -7.719 1.00 95.38 129 GLU A C 1
ATOM 1129 O O . GLU A 1 129 ? 2.150 6.568 -8.388 1.00 95.38 129 GLU A O 1
ATOM 1134 N N . PHE A 1 130 ? 1.115 5.557 -6.667 1.00 96.38 130 PHE A N 1
ATOM 1135 C CA . PHE A 1 130 ? 2.284 4.802 -6.224 1.00 96.38 130 PHE A CA 1
ATOM 1136 C C . PHE A 1 130 ? 2.834 3.891 -7.321 1.00 96.38 130 PHE A C 1
ATOM 1138 O O . PHE A 1 130 ? 4.035 3.935 -7.602 1.00 96.38 130 PHE A O 1
ATOM 1145 N N . ALA A 1 131 ? 1.963 3.124 -7.979 1.00 96.94 131 ALA A N 1
ATOM 1146 C CA . ALA A 1 131 ? 2.345 2.214 -9.047 1.00 96.94 131 ALA A CA 1
ATOM 1147 C C . ALA A 1 131 ? 2.978 2.963 -10.232 1.00 96.94 131 ALA A C 1
ATOM 1149 O O . ALA A 1 131 ? 4.033 2.553 -10.716 1.00 96.94 131 ALA A O 1
ATOM 1150 N N . ARG A 1 132 ? 2.424 4.118 -10.635 1.00 95.94 132 ARG A N 1
ATOM 1151 C CA . ARG A 1 132 ? 3.011 4.970 -11.688 1.00 95.94 132 ARG A CA 1
ATOM 1152 C C . ARG A 1 132 ? 4.398 5.470 -11.327 1.00 95.94 132 ARG A C 1
ATOM 1154 O O . ARG A 1 132 ? 5.336 5.307 -12.108 1.00 95.94 132 ARG A O 1
ATOM 1161 N N . PHE A 1 133 ? 4.530 6.094 -10.155 1.00 96.38 133 PHE A N 1
ATOM 1162 C CA . PHE A 1 133 ? 5.796 6.683 -9.721 1.00 96.38 133 PHE A CA 1
ATOM 1163 C C . PHE A 1 133 ? 6.877 5.620 -9.647 1.00 96.38 133 PHE A C 1
ATOM 1165 O O . PHE A 1 133 ? 8.006 5.834 -10.093 1.00 96.38 133 PHE A O 1
ATOM 1172 N N . TYR A 1 134 ? 6.513 4.461 -9.107 1.00 98.06 134 TYR A N 1
ATOM 1173 C CA . TYR A 1 134 ? 7.463 3.408 -8.860 1.00 98.06 134 TYR A CA 1
ATOM 1174 C C . TYR A 1 134 ? 7.842 2.662 -10.140 1.00 98.06 134 TYR A C 1
ATOM 1176 O O . TYR A 1 134 ? 9.034 2.531 -10.416 1.00 98.06 134 TYR A O 1
ATOM 1184 N N . ALA A 1 135 ? 6.880 2.290 -10.991 1.00 97.69 135 ALA A N 1
ATOM 1185 C CA . ALA A 1 135 ? 7.179 1.705 -12.298 1.00 97.69 135 ALA A CA 1
ATOM 1186 C C . ALA A 1 135 ? 8.044 2.650 -13.148 1.00 97.69 135 ALA A C 1
ATOM 1188 O O . ALA A 1 135 ? 9.038 2.222 -13.742 1.00 97.69 135 ALA A O 1
ATOM 1189 N N . LYS A 1 136 ? 7.744 3.959 -13.141 1.00 97.44 136 LYS A N 1
ATOM 1190 C CA . LYS A 1 136 ? 8.561 4.955 -13.845 1.00 97.44 136 LYS A CA 1
ATOM 1191 C C . LYS A 1 136 ? 9.984 5.023 -13.303 1.00 97.44 136 LYS A C 1
ATOM 1193 O O . LYS A 1 136 ? 10.927 5.020 -14.092 1.00 97.44 136 LYS A O 1
ATOM 1198 N N . ALA A 1 137 ? 10.145 5.057 -11.982 1.00 98.44 137 ALA A N 1
ATOM 1199 C CA . ALA A 1 137 ? 11.453 5.093 -11.338 1.00 98.44 137 ALA A CA 1
ATOM 1200 C C . ALA A 1 137 ? 12.301 3.865 -11.683 1.00 98.44 137 ALA A C 1
ATOM 1202 O O . ALA A 1 137 ? 13.470 4.012 -12.035 1.00 98.44 137 ALA A O 1
ATOM 1203 N N . ILE A 1 138 ? 11.712 2.666 -11.648 1.00 98.25 138 ILE A N 1
ATOM 1204 C CA . ILE A 1 138 ? 12.408 1.427 -12.009 1.00 98.25 138 ILE A CA 1
ATOM 1205 C C . ILE A 1 138 ? 12.839 1.461 -13.479 1.00 98.25 138 ILE A C 1
ATOM 1207 O O . ILE A 1 138 ? 13.996 1.180 -13.780 1.00 98.25 138 ILE A O 1
ATOM 1211 N N . ASN A 1 139 ? 11.948 1.868 -14.387 1.00 96.50 139 ASN A N 1
ATOM 1212 C CA . ASN A 1 139 ? 12.272 1.945 -15.812 1.00 96.50 139 ASN A CA 1
ATOM 1213 C C . ASN A 1 139 ? 13.369 2.971 -16.128 1.00 96.50 139 ASN A C 1
ATOM 1215 O O . ASN A 1 139 ? 14.165 2.748 -17.036 1.00 96.50 139 ASN A O 1
ATOM 1219 N N . VAL A 1 140 ? 13.458 4.068 -15.372 1.00 97.44 140 VAL A N 1
ATOM 1220 C CA . VAL A 1 140 ? 14.584 5.008 -15.484 1.00 97.44 140 VAL A CA 1
ATOM 1221 C C . VAL A 1 140 ? 15.872 4.392 -14.926 1.00 97.44 140 VAL A C 1
ATOM 1223 O O . VAL A 1 140 ? 16.917 4.516 -15.557 1.00 97.44 140 VAL A O 1
ATOM 1226 N N . LEU A 1 141 ? 15.810 3.684 -13.792 1.00 98.00 141 LEU A N 1
ATOM 1227 C CA . LEU A 1 141 ? 16.966 2.995 -13.198 1.00 98.00 141 LEU A CA 1
ATOM 1228 C C . LEU A 1 141 ? 17.537 1.872 -14.075 1.00 98.00 141 LEU A C 1
ATOM 1230 O O . LEU A 1 141 ? 18.700 1.513 -13.898 1.00 98.00 141 LEU A O 1
ATOM 1234 N N . LEU A 1 142 ? 16.741 1.316 -14.993 1.00 95.19 142 LEU A N 1
ATOM 1235 C CA . LEU A 1 142 ? 17.218 0.342 -15.975 1.00 95.19 142 LEU A CA 1
ATOM 1236 C C . LEU A 1 142 ? 18.207 0.948 -16.979 1.00 95.19 142 LEU A C 1
ATOM 1238 O O . LEU A 1 142 ? 18.984 0.195 -17.556 1.00 95.19 142 LEU A O 1
ATOM 1242 N N . ASP A 1 143 ? 18.189 2.270 -17.185 1.00 91.19 143 ASP A N 1
ATOM 1243 C CA . ASP A 1 143 ? 19.146 3.006 -18.027 1.00 91.19 143 ASP A CA 1
ATOM 1244 C C . ASP A 1 143 ? 19.371 2.363 -19.414 1.00 91.19 143 ASP A C 1
ATOM 1246 O O . ASP A 1 143 ? 20.486 2.093 -19.854 1.00 91.19 143 ASP A O 1
ATOM 1250 N N . GLY A 1 144 ? 18.270 2.028 -20.096 1.00 84.31 144 GLY A N 1
ATOM 1251 C CA . GLY A 1 144 ? 18.298 1.397 -21.420 1.00 84.31 144 GLY A CA 1
ATOM 1252 C C . GLY A 1 144 ? 18.499 -0.124 -21.423 1.00 84.31 144 GLY A C 1
ATOM 1253 O O . GLY A 1 144 ? 18.465 -0.725 -22.497 1.00 84.31 144 GLY A O 1
ATOM 1254 N N . ASN A 1 145 ? 18.653 -0.771 -20.262 1.00 87.44 145 ASN A N 1
ATOM 1255 C CA . ASN A 1 145 ? 18.614 -2.229 -20.152 1.00 87.44 145 ASN A CA 1
ATOM 1256 C C . ASN A 1 145 ? 17.203 -2.753 -20.461 1.00 87.44 145 ASN A C 1
ATOM 1258 O O . ASN A 1 145 ? 16.269 -2.567 -19.687 1.00 87.44 145 ASN A O 1
ATOM 1262 N N . ASP A 1 146 ? 17.063 -3.450 -21.585 1.00 88.00 146 ASP A N 1
ATOM 1263 C CA . ASP A 1 146 ? 15.789 -3.942 -22.103 1.00 88.00 146 ASP A CA 1
ATOM 1264 C C . ASP A 1 146 ? 15.449 -5.381 -21.676 1.00 88.00 146 ASP A C 1
ATOM 1266 O O . ASP A 1 146 ? 14.446 -5.939 -22.137 1.00 88.00 146 ASP A O 1
ATOM 1270 N N . LYS A 1 147 ? 16.265 -5.992 -20.807 1.00 91.38 147 LYS A N 1
ATOM 1271 C CA . LYS A 1 147 ? 16.026 -7.346 -20.281 1.00 91.38 147 LYS A CA 1
ATOM 1272 C C . LYS A 1 147 ? 14.902 -7.404 -19.259 1.00 91.38 147 LYS A C 1
ATOM 1274 O O . LYS A 1 147 ? 14.254 -8.441 -19.139 1.00 91.38 147 LYS A O 1
ATOM 1279 N N . LEU A 1 148 ? 14.697 -6.305 -18.546 1.00 94.19 148 LEU A N 1
ATOM 1280 C CA . LEU A 1 148 ? 13.675 -6.133 -17.527 1.00 94.19 148 LEU A CA 1
ATOM 1281 C C . LEU A 1 148 ? 12.760 -4.977 -17.925 1.00 94.19 148 LEU A C 1
ATOM 1283 O O . LEU A 1 148 ? 13.121 -4.129 -18.739 1.00 94.19 148 LEU A O 1
ATOM 1287 N N . GLU A 1 149 ? 11.574 -4.945 -17.341 1.00 95.00 149 GLU A N 1
ATOM 1288 C CA . GLU A 1 149 ? 10.651 -3.824 -17.447 1.00 95.00 149 GLU A CA 1
ATOM 1289 C C . GLU A 1 149 ? 9.718 -3.822 -16.248 1.00 95.00 149 GLU A C 1
ATOM 1291 O O . GLU A 1 149 ? 9.264 -4.885 -15.812 1.00 95.00 149 GLU A O 1
ATOM 1296 N N . ALA A 1 150 ? 9.425 -2.625 -15.751 1.00 96.81 150 ALA A N 1
ATOM 1297 C CA . ALA A 1 150 ? 8.368 -2.399 -14.788 1.00 96.81 150 ALA A CA 1
ATOM 1298 C C . ALA A 1 150 ? 7.111 -1.841 -15.463 1.00 96.81 150 ALA A C 1
ATOM 1300 O O . ALA A 1 150 ? 7.176 -0.940 -16.300 1.00 96.81 150 ALA A O 1
ATOM 1301 N N . PHE A 1 151 ? 5.956 -2.333 -15.047 1.00 96.94 151 PHE A N 1
ATOM 1302 C CA . PHE A 1 151 ? 4.643 -1.837 -15.443 1.00 96.94 151 PHE A CA 1
ATOM 1303 C C . PHE A 1 151 ? 3.676 -1.952 -14.267 1.00 96.94 151 PHE A C 1
ATOM 1305 O O . PHE A 1 151 ? 4.032 -2.470 -13.208 1.00 96.94 151 PHE A O 1
ATOM 1312 N N . MET A 1 152 ? 2.454 -1.454 -14.426 1.00 97.25 152 MET A N 1
ATOM 1313 C CA . MET A 1 152 ? 1.445 -1.602 -13.385 1.00 97.25 152 MET A CA 1
ATOM 1314 C C . MET A 1 152 ? 0.660 -2.898 -13.595 1.00 97.25 152 MET A C 1
ATOM 1316 O O . MET A 1 152 ? 0.364 -3.292 -14.723 1.00 97.25 152 MET A O 1
ATOM 1320 N N . LEU A 1 153 ? 0.313 -3.546 -12.495 1.00 97.62 153 LEU A N 1
ATOM 1321 C CA . LEU A 1 153 ? -0.597 -4.681 -12.426 1.00 97.62 153 LEU A CA 1
ATOM 1322 C C . LEU A 1 153 ? -1.797 -4.232 -11.593 1.00 97.62 153 LEU A C 1
ATOM 1324 O O . LEU A 1 153 ? -1.607 -3.701 -10.503 1.00 97.62 153 LEU A O 1
ATOM 1328 N N . GLY A 1 154 ? -3.012 -4.434 -12.089 1.00 95.56 154 GLY A N 1
ATOM 1329 C CA . GLY A 1 154 ? -4.235 -4.112 -11.356 1.00 95.56 154 GLY A CA 1
ATOM 1330 C C . GLY A 1 154 ? -5.232 -5.254 -11.429 1.00 95.56 154 GLY A C 1
ATOM 1331 O O . GLY A 1 154 ? -5.205 -6.038 -12.380 1.00 95.56 154 GLY A O 1
ATOM 1332 N N . ASP A 1 155 ? -6.114 -5.364 -10.442 1.00 92.38 155 ASP A N 1
ATOM 1333 C CA . ASP A 1 155 ? -7.305 -6.198 -10.607 1.00 92.38 155 ASP A CA 1
ATOM 1334 C C . ASP A 1 155 ? -8.229 -5.592 -11.679 1.00 92.38 155 ASP A C 1
ATOM 1336 O O . ASP A 1 155 ? -8.209 -4.380 -11.936 1.00 92.38 155 ASP A O 1
ATOM 1340 N N . LYS A 1 156 ? -9.046 -6.428 -12.330 1.00 90.69 156 LYS A N 1
ATOM 1341 C CA . LYS A 1 156 ? -9.975 -5.963 -13.375 1.00 90.69 156 LYS A CA 1
ATOM 1342 C C . LYS A 1 156 ? -10.958 -4.906 -12.866 1.00 90.69 156 LYS A C 1
ATOM 1344 O O . LYS A 1 156 ? -11.303 -3.993 -13.623 1.00 90.69 156 LYS A O 1
ATOM 1349 N N . GLU A 1 157 ? -11.283 -4.963 -11.576 1.00 88.12 157 GLU A N 1
ATOM 1350 C CA . GLU A 1 157 ? -12.265 -4.106 -10.905 1.00 88.12 157 GLU A CA 1
ATOM 1351 C C . GLU A 1 157 ? -11.663 -2.770 -10.447 1.00 88.12 157 GLU A C 1
ATOM 1353 O O . GLU A 1 157 ? -12.375 -1.868 -9.997 1.00 88.12 157 GLU A O 1
ATOM 1358 N N . ASN A 1 158 ? -10.362 -2.595 -10.681 1.00 90.38 158 ASN A N 1
ATOM 1359 C CA . ASN A 1 158 ? -9.562 -1.424 -10.367 1.00 90.38 158 ASN A CA 1
ATOM 1360 C C . ASN A 1 158 ? -9.440 -1.104 -8.875 1.00 90.38 158 ASN A C 1
ATOM 1362 O O . ASN A 1 158 ? -9.152 0.039 -8.528 1.00 90.38 158 ASN A O 1
ATOM 1366 N N . LEU A 1 159 ? -9.655 -2.054 -7.974 1.00 89.31 159 LEU A N 1
ATOM 1367 C CA . LEU A 1 159 ? -9.617 -1.796 -6.535 1.00 89.31 159 LEU A CA 1
ATOM 1368 C C . LEU A 1 159 ? -8.198 -1.566 -5.999 1.00 89.31 159 LEU A C 1
ATOM 1370 O O . LEU A 1 159 ? -8.023 -0.826 -5.028 1.00 89.31 159 LEU A O 1
ATOM 1374 N N . HIS A 1 160 ? -7.191 -2.170 -6.625 1.00 93.12 160 HIS A N 1
ATOM 1375 C CA . HIS A 1 160 ? -5.803 -2.129 -6.195 1.00 93.12 160 HIS A CA 1
ATOM 1376 C C . HIS A 1 160 ? -4.829 -2.236 -7.366 1.00 93.12 160 HIS A C 1
ATOM 1378 O O . HIS A 1 160 ? -4.997 -3.054 -8.269 1.00 93.12 160 HIS A O 1
ATOM 1384 N N . TYR A 1 161 ? -3.801 -1.388 -7.356 1.00 94.94 161 TYR A N 1
ATOM 1385 C CA . TYR A 1 161 ? -2.753 -1.350 -8.375 1.00 94.94 161 TYR A CA 1
ATOM 1386 C C . TYR A 1 161 ? -1.393 -1.487 -7.703 1.00 94.94 161 TYR A C 1
ATOM 1388 O O . TYR A 1 161 ? -1.102 -0.816 -6.718 1.00 94.94 161 TYR A O 1
ATOM 1396 N N . VAL A 1 162 ? -0.538 -2.310 -8.292 1.00 96.94 162 VAL A N 1
ATOM 1397 C CA . VAL A 1 162 ? 0.813 -2.615 -7.818 1.00 96.94 162 VAL A CA 1
ATOM 1398 C C . VAL A 1 162 ? 1.794 -2.545 -8.984 1.00 96.94 162 VAL A C 1
ATOM 1400 O O . VAL A 1 162 ? 1.393 -2.368 -10.137 1.00 96.94 162 VAL A O 1
ATOM 1403 N N . VAL A 1 163 ? 3.092 -2.688 -8.716 1.00 98.38 163 VAL A N 1
ATOM 1404 C CA . VAL A 1 163 ? 4.100 -2.751 -9.784 1.00 98.38 163 VAL A CA 1
ATOM 1405 C C . VAL A 1 163 ? 4.462 -4.198 -10.084 1.00 98.38 163 VAL A C 1
ATOM 1407 O O . VAL A 1 163 ? 4.893 -4.930 -9.198 1.00 98.38 163 VAL A O 1
ATOM 1410 N N . GLY A 1 164 ? 4.338 -4.595 -11.347 1.00 98.19 164 GLY A N 1
ATOM 1411 C CA . GLY A 1 164 ? 4.975 -5.794 -11.879 1.00 98.19 164 GLY A CA 1
ATOM 1412 C C . GLY A 1 164 ? 6.348 -5.445 -12.439 1.00 98.19 164 GLY A C 1
ATOM 1413 O O . GLY A 1 164 ? 6.472 -4.497 -13.208 1.00 98.19 164 GLY A O 1
ATOM 1414 N N . LEU A 1 165 ? 7.380 -6.200 -12.070 1.00 97.88 165 LEU A N 1
ATOM 1415 C CA . LEU A 1 165 ? 8.716 -6.122 -12.661 1.00 97.88 165 LEU A CA 1
ATOM 1416 C C . LEU A 1 165 ? 9.096 -7.507 -13.173 1.00 97.88 165 LEU A C 1
ATOM 1418 O O . LEU A 1 165 ? 9.166 -8.463 -12.403 1.00 97.88 165 LEU A O 1
ATOM 1422 N N . THR A 1 166 ? 9.345 -7.622 -14.472 1.00 97.12 166 THR A N 1
ATOM 1423 C CA . THR A 1 166 ? 9.572 -8.920 -15.118 1.00 97.12 166 THR A CA 1
ATOM 1424 C C . THR A 1 166 ? 10.667 -8.848 -16.167 1.00 97.12 166 THR A C 1
ATOM 1426 O O . THR A 1 166 ? 10.968 -7.777 -16.692 1.00 97.12 166 THR A O 1
ATOM 1429 N N . GLY A 1 167 ? 11.272 -9.992 -16.472 1.00 94.12 167 GLY A N 1
ATOM 1430 C CA . GLY A 1 167 ? 12.305 -10.139 -17.490 1.00 94.12 167 GLY A CA 1
ATOM 1431 C C . GLY A 1 167 ? 12.786 -11.575 -17.625 1.00 94.12 167 GLY A C 1
ATOM 1432 O O . GLY A 1 167 ? 12.074 -12.525 -17.305 1.00 94.12 167 GLY A O 1
ATOM 1433 N N . ASP A 1 168 ? 14.008 -11.761 -18.110 1.00 91.06 168 ASP A N 1
ATOM 1434 C CA . ASP A 1 168 ? 14.599 -13.087 -18.291 1.00 91.06 168 ASP A CA 1
ATOM 1435 C C . ASP A 1 168 ? 14.899 -13.809 -16.974 1.00 91.06 168 ASP A C 1
ATOM 1437 O O . ASP A 1 168 ? 14.560 -14.985 -16.854 1.00 91.06 168 ASP A O 1
ATOM 1441 N N . GLU A 1 169 ? 15.465 -13.125 -15.984 1.00 90.50 169 GLU A N 1
ATOM 1442 C CA . GLU A 1 169 ? 15.941 -13.748 -14.739 1.00 90.50 169 GLU A CA 1
ATOM 1443 C C . GLU A 1 169 ? 14.841 -13.960 -13.690 1.00 90.50 169 GLU A C 1
ATOM 1445 O O . GLU A 1 169 ? 14.789 -15.015 -13.053 1.00 90.50 169 GLU A O 1
ATOM 1450 N N . TYR A 1 170 ? 13.935 -12.995 -13.537 1.00 96.50 170 TYR A N 1
ATOM 1451 C CA . TYR A 1 170 ? 12.919 -13.020 -12.489 1.00 96.50 170 TYR A CA 1
ATOM 1452 C C . TYR A 1 170 ? 11.652 -12.252 -12.876 1.00 96.50 170 TYR A C 1
ATOM 1454 O O . TYR A 1 170 ? 11.622 -11.503 -13.857 1.00 96.50 170 TYR A O 1
ATOM 1462 N N . SER A 1 171 ? 10.615 -12.463 -12.074 1.00 97.94 171 SER A N 1
ATOM 1463 C CA . SER A 1 171 ? 9.300 -11.842 -12.163 1.00 97.94 171 SER A CA 1
ATOM 1464 C C . SER A 1 171 ? 8.782 -11.620 -10.745 1.00 97.94 171 SER A C 1
ATOM 1466 O O . SER A 1 171 ? 8.675 -12.563 -9.958 1.00 97.94 171 SER A O 1
ATOM 1468 N N . VAL A 1 172 ? 8.514 -10.364 -10.395 1.00 98.38 172 VAL A N 1
ATOM 1469 C CA . VAL A 1 172 ? 8.137 -9.949 -9.040 1.00 98.38 172 VAL A CA 1
ATOM 1470 C C . VAL A 1 172 ? 6.986 -8.950 -9.072 1.00 98.38 172 VAL A C 1
ATOM 1472 O O . VAL A 1 172 ? 6.861 -8.154 -10.003 1.00 98.38 172 VAL A O 1
ATOM 1475 N N . ILE A 1 173 ? 6.165 -8.986 -8.030 1.00 98.19 173 ILE A N 1
ATOM 1476 C CA . ILE A 1 173 ? 5.146 -7.987 -7.721 1.00 98.19 173 ILE A CA 1
ATOM 1477 C C . ILE A 1 173 ? 5.642 -7.177 -6.526 1.00 98.19 173 ILE A C 1
ATOM 1479 O O . ILE A 1 173 ? 6.098 -7.750 -5.534 1.00 98.19 173 ILE A O 1
ATOM 1483 N N . LEU A 1 174 ? 5.555 -5.855 -6.628 1.00 98.12 174 LEU A N 1
ATOM 1484 C CA . LEU A 1 174 ? 5.967 -4.905 -5.604 1.00 98.12 174 LEU A CA 1
ATOM 1485 C C . LEU A 1 174 ? 4.732 -4.121 -5.144 1.00 98.12 174 LEU A C 1
ATOM 1487 O O . LEU A 1 174 ? 4.243 -3.247 -5.864 1.00 98.12 174 LEU A O 1
ATOM 1491 N N . ASP A 1 175 ? 4.238 -4.450 -3.953 1.00 96.31 175 ASP A N 1
ATOM 1492 C CA . ASP A 1 175 ? 3.014 -3.906 -3.366 1.00 96.31 175 ASP A CA 1
ATOM 1493 C C . ASP A 1 175 ? 3.305 -3.226 -2.024 1.00 96.31 175 ASP A C 1
ATOM 1495 O O . ASP A 1 175 ? 3.451 -3.871 -0.993 1.00 96.31 175 ASP A O 1
ATOM 1499 N N . LEU A 1 176 ? 3.376 -1.898 -2.019 1.00 94.12 176 LEU A N 1
ATOM 1500 C CA . LEU A 1 176 ? 3.639 -1.139 -0.794 1.00 94.12 176 LEU A CA 1
ATOM 1501 C C . LEU A 1 176 ? 2.390 -0.911 0.071 1.00 94.12 176 LEU A C 1
ATOM 1503 O O . LEU A 1 176 ? 2.520 -0.494 1.229 1.00 94.12 176 LEU A O 1
ATOM 1507 N N . ASP A 1 177 ? 1.196 -1.175 -0.465 1.00 89.62 177 ASP A N 1
ATOM 1508 C CA . ASP A 1 177 ? -0.094 -0.850 0.133 1.00 89.62 177 ASP A CA 1
ATOM 1509 C C . ASP A 1 177 ? -1.119 -1.998 0.115 1.00 89.62 177 ASP A C 1
ATOM 1511 O O . ASP A 1 177 ? -2.319 -1.762 -0.025 1.00 89.62 177 ASP A O 1
ATOM 1515 N N . ASP A 1 178 ? -0.674 -3.221 0.408 1.00 85.75 178 ASP A N 1
ATOM 1516 C CA . ASP A 1 178 ? -1.550 -4.376 0.653 1.00 85.75 178 ASP A CA 1
ATOM 1517 C C . ASP A 1 178 ? -2.596 -4.103 1.762 1.00 85.75 178 ASP A C 1
ATOM 1519 O O . ASP A 1 178 ? -2.273 -3.924 2.938 1.00 85.75 178 ASP A O 1
ATOM 1523 N N . PHE A 1 179 ? -3.884 -4.097 1.400 1.00 76.25 179 PHE A N 1
ATOM 1524 C CA . PHE A 1 179 ? -5.002 -3.839 2.322 1.00 76.25 179 PHE A CA 1
ATOM 1525 C C . PHE A 1 179 ? -5.351 -4.999 3.259 1.00 76.25 179 PHE A C 1
ATOM 1527 O O . PHE A 1 179 ? -6.126 -4.804 4.213 1.00 76.25 179 PHE A O 1
ATOM 1534 N N . ASN A 1 180 ? -4.847 -6.199 2.974 1.00 75.62 180 ASN A N 1
ATOM 1535 C CA . ASN A 1 180 ? -5.140 -7.402 3.747 1.00 75.62 180 ASN A CA 1
ATOM 1536 C C . ASN A 1 180 ? -4.197 -7.566 4.938 1.00 75.62 180 ASN A C 1
ATOM 1538 O O . ASN A 1 180 ? -4.495 -8.329 5.856 1.00 75.62 180 ASN A O 1
ATOM 1542 N N . SER A 1 181 ? -3.098 -6.817 4.955 1.00 80.75 181 SER A N 1
ATOM 1543 C CA . SER A 1 181 ? -2.118 -6.817 6.028 1.00 80.75 181 SER A CA 1
ATOM 1544 C C . SER A 1 181 ? -1.778 -5.389 6.473 1.00 80.75 181 SER A C 1
ATOM 1546 O O . SER A 1 181 ? -2.392 -4.410 6.048 1.00 80.75 181 SER A O 1
ATOM 1548 N N . ILE A 1 182 ? -0.841 -5.261 7.413 1.00 89.25 182 ILE A N 1
ATOM 1549 C CA . ILE A 1 182 ? -0.256 -3.955 7.728 1.00 89.25 182 ILE A CA 1
ATOM 1550 C C . ILE A 1 182 ? 0.601 -3.566 6.527 1.00 89.25 182 ILE A C 1
ATOM 1552 O O . ILE A 1 182 ? 1.567 -4.267 6.229 1.00 89.25 182 ILE A O 1
ATOM 1556 N N . LYS A 1 183 ? 0.287 -2.444 5.882 1.00 94.12 183 LYS A N 1
ATOM 1557 C CA . LYS A 1 183 ? 0.994 -1.991 4.681 1.00 94.12 183 LYS A CA 1
ATOM 1558 C C . LYS A 1 183 ? 2.471 -1.756 4.927 1.00 94.12 183 LYS A C 1
ATOM 1560 O O . LYS A 1 183 ? 2.867 -1.273 5.994 1.00 94.12 183 LYS A O 1
ATOM 1565 N N . ASP A 1 184 ? 3.290 -1.963 3.903 1.00 96.25 184 ASP A N 1
ATOM 1566 C CA . ASP A 1 184 ? 4.712 -1.639 3.987 1.00 96.25 184 ASP A CA 1
ATOM 1567 C C . ASP A 1 184 ? 4.972 -0.135 4.132 1.00 96.25 184 ASP A C 1
ATOM 1569 O O . ASP A 1 184 ? 5.928 0.248 4.812 1.00 96.25 184 ASP A O 1
ATOM 1573 N N . LEU A 1 185 ? 4.053 0.710 3.645 1.00 95.56 185 LEU A N 1
ATOM 1574 C CA . LEU A 1 185 ? 3.987 2.139 3.987 1.00 95.56 185 LEU A CA 1
ATOM 1575 C C . LEU A 1 185 ? 4.086 2.394 5.502 1.00 95.56 185 LEU A C 1
ATOM 1577 O O . LEU A 1 185 ? 4.691 3.377 5.929 1.00 95.56 185 LEU A O 1
ATOM 1581 N N . THR A 1 186 ? 3.522 1.508 6.322 1.00 94.62 186 THR A N 1
ATOM 1582 C CA . THR A 1 186 ? 3.588 1.565 7.787 1.00 94.62 186 THR A CA 1
ATOM 1583 C C . THR A 1 186 ? 4.760 0.754 8.335 1.00 94.62 186 THR A C 1
ATOM 1585 O O . THR A 1 186 ? 5.495 1.245 9.195 1.00 94.62 186 THR A O 1
ATOM 1588 N N . ARG A 1 187 ? 4.985 -0.467 7.830 1.00 95.69 187 ARG A N 1
ATOM 1589 C CA . ARG A 1 187 ? 6.044 -1.367 8.330 1.00 95.69 187 ARG A CA 1
ATOM 1590 C C . ARG A 1 187 ? 7.424 -0.725 8.215 1.00 95.69 187 ARG A C 1
ATOM 1592 O O . ARG A 1 187 ? 8.182 -0.740 9.184 1.00 95.69 187 ARG A O 1
ATOM 1599 N N . VAL A 1 188 ? 7.723 -0.072 7.091 1.00 96.44 188 VAL A N 1
ATOM 1600 C CA . VAL A 1 188 ? 9.008 0.610 6.876 1.00 96.44 188 VAL A CA 1
ATOM 1601 C C . VAL A 1 188 ? 9.214 1.759 7.868 1.00 96.44 188 VAL A C 1
ATOM 1603 O O . VAL A 1 188 ? 10.297 1.857 8.447 1.00 96.44 188 VAL A O 1
ATOM 1606 N N . LYS A 1 189 ? 8.187 2.580 8.136 1.00 94.69 189 LYS A N 1
ATOM 1607 C CA . LYS A 1 189 ? 8.261 3.689 9.113 1.00 94.69 189 LYS A CA 1
ATOM 1608 C C . LYS A 1 189 ? 8.573 3.199 10.528 1.00 94.69 189 LYS A C 1
ATOM 1610 O O . LYS A 1 189 ? 9.210 3.904 11.305 1.00 94.69 189 LYS A O 1
ATOM 1615 N N . PHE A 1 190 ? 8.157 1.979 10.854 1.00 94.75 190 PHE A N 1
ATOM 1616 C CA . PHE A 1 190 ? 8.420 1.334 12.138 1.00 94.75 190 PHE A CA 1
ATOM 1617 C C . PHE A 1 190 ? 9.681 0.465 12.168 1.00 94.75 190 PHE A C 1
ATOM 1619 O O . PHE A 1 190 ? 10.007 -0.086 13.219 1.00 94.75 190 PHE A O 1
ATOM 1626 N N . GLY A 1 191 ? 10.415 0.362 11.057 1.00 95.75 191 GLY A N 1
ATOM 1627 C CA . GLY A 1 191 ? 11.600 -0.492 10.964 1.00 95.75 191 GLY A CA 1
ATOM 1628 C C . GLY A 1 191 ? 11.275 -1.989 11.013 1.00 95.75 191 GLY A C 1
ATOM 1629 O O . GLY A 1 191 ? 12.105 -2.782 11.457 1.00 95.75 191 GLY A O 1
ATOM 1630 N N . LEU A 1 192 ? 10.071 -2.373 10.587 1.00 96.75 192 LEU A N 1
ATOM 1631 C CA . LEU A 1 192 ? 9.619 -3.760 10.532 1.00 96.75 192 LEU A CA 1
ATOM 1632 C C . LEU A 1 192 ? 9.985 -4.423 9.197 1.00 96.75 192 LEU A C 1
ATOM 1634 O O . LEU A 1 192 ? 10.215 -3.747 8.190 1.00 96.75 192 LEU A O 1
ATOM 1638 N N . THR A 1 193 ? 10.020 -5.756 9.197 1.00 97.56 193 THR A N 1
ATOM 1639 C CA . THR A 1 193 ? 10.198 -6.591 7.999 1.00 97.56 193 THR A CA 1
ATOM 1640 C C . THR A 1 193 ? 9.141 -6.240 6.958 1.00 97.56 193 THR A C 1
ATOM 1642 O O . THR A 1 193 ? 7.955 -6.282 7.290 1.00 97.56 193 THR A O 1
ATOM 1645 N N . ILE A 1 194 ? 9.536 -5.941 5.720 1.00 97.31 194 ILE A N 1
ATOM 1646 C CA . ILE A 1 194 ? 8.590 -5.717 4.617 1.00 97.31 194 ILE A CA 1
ATOM 1647 C C . ILE A 1 194 ? 7.988 -7.030 4.118 1.00 97.31 194 ILE A C 1
ATOM 1649 O O . ILE A 1 194 ? 8.663 -8.062 4.132 1.00 97.31 194 ILE A O 1
ATOM 1653 N N . LYS A 1 195 ? 6.726 -6.987 3.684 1.00 95.50 195 LYS A N 1
ATOM 1654 C CA . LYS A 1 195 ? 5.959 -8.172 3.247 1.00 95.50 195 LYS A CA 1
ATOM 1655 C C . LYS A 1 195 ? 5.264 -8.015 1.897 1.00 95.50 195 LYS A C 1
ATOM 1657 O O . LYS A 1 195 ? 4.743 -8.993 1.375 1.00 95.50 195 LYS A O 1
ATOM 1662 N N . GLY A 1 196 ? 5.299 -6.821 1.327 1.00 95.56 196 GLY A N 1
ATOM 1663 C CA . GLY A 1 196 ? 4.623 -6.452 0.091 1.00 95.56 196 GLY A CA 1
ATOM 1664 C C . GLY A 1 196 ? 5.268 -6.951 -1.200 1.00 95.56 196 GLY A C 1
ATOM 1665 O O . GLY A 1 196 ? 4.761 -6.710 -2.291 1.00 95.56 196 GLY A O 1
ATOM 1666 N N . ILE A 1 197 ? 6.408 -7.638 -1.117 1.00 97.19 197 ILE A N 1
ATOM 1667 C CA . ILE A 1 197 ? 7.122 -8.130 -2.297 1.00 97.19 197 ILE A CA 1
ATOM 1668 C C . ILE A 1 197 ? 6.824 -9.610 -2.495 1.00 97.19 197 ILE A C 1
ATOM 1670 O O . ILE A 1 197 ? 7.231 -10.451 -1.690 1.00 97.19 197 ILE A O 1
ATOM 1674 N N . LYS A 1 198 ? 6.166 -9.933 -3.609 1.00 96.56 198 LYS A N 1
ATOM 1675 C CA . LYS A 1 198 ? 5.871 -11.309 -4.013 1.00 96.56 198 LYS A CA 1
ATOM 1676 C C . LYS A 1 198 ? 6.746 -11.703 -5.195 1.00 96.56 198 LYS A C 1
ATOM 1678 O O . LYS A 1 198 ? 6.652 -11.129 -6.275 1.00 96.56 198 LYS A O 1
ATOM 1683 N N . ILE A 1 199 ? 7.590 -12.709 -4.995 1.00 97.69 199 ILE A N 1
ATOM 1684 C CA . ILE A 1 199 ? 8.437 -13.271 -6.048 1.00 97.69 199 ILE A CA 1
ATOM 1685 C C . ILE A 1 199 ? 7.650 -14.378 -6.752 1.00 97.69 199 ILE A C 1
ATOM 1687 O O . ILE A 1 199 ? 7.336 -15.391 -6.132 1.00 97.69 199 ILE A O 1
ATOM 1691 N N . LEU A 1 200 ? 7.320 -14.178 -8.030 1.00 97.75 200 LEU A N 1
ATOM 1692 C CA . LEU A 1 200 ? 6.647 -15.182 -8.864 1.00 97.75 200 LEU A CA 1
ATOM 1693 C C . LEU A 1 200 ? 7.660 -16.176 -9.436 1.00 97.75 200 LEU A C 1
ATOM 1695 O O . LEU A 1 200 ? 7.415 -17.378 -9.490 1.00 97.75 200 LEU A O 1
ATOM 1699 N N . ARG A 1 201 ? 8.829 -15.658 -9.820 1.00 97.12 201 ARG A N 1
ATOM 1700 C CA . ARG A 1 201 ? 9.962 -16.422 -10.339 1.00 97.12 201 ARG A CA 1
ATOM 1701 C C . ARG A 1 201 ? 11.254 -15.681 -10.042 1.00 97.12 201 ARG A C 1
ATOM 1703 O O . ARG A 1 201 ? 11.307 -14.471 -10.224 1.00 97.12 201 ARG A O 1
ATOM 1710 N N . ASP A 1 202 ? 12.296 -16.399 -9.641 1.00 96.94 202 ASP A N 1
ATOM 1711 C CA . ASP A 1 202 ? 13.642 -15.849 -9.443 1.00 96.94 202 ASP A CA 1
ATOM 1712 C C . ASP A 1 202 ? 14.675 -16.972 -9.570 1.00 96.94 202 ASP A C 1
ATOM 1714 O O . ASP A 1 202 ? 15.057 -17.605 -8.588 1.00 96.94 202 ASP A O 1
ATOM 1718 N N . GLU A 1 203 ? 15.081 -17.261 -10.808 1.00 93.31 203 GLU A N 1
ATOM 1719 C CA . GLU A 1 203 ? 15.916 -18.430 -11.130 1.00 93.31 203 GLU A CA 1
ATOM 1720 C C . GLU A 1 203 ? 17.303 -18.355 -10.473 1.00 93.31 203 GLU A C 1
ATOM 1722 O O . GLU A 1 203 ? 17.897 -19.375 -10.125 1.00 93.31 203 GLU A O 1
ATOM 1727 N N . SER A 1 204 ? 17.833 -17.141 -10.301 1.00 93.38 204 SER A N 1
ATOM 1728 C CA . SER A 1 204 ? 19.145 -16.897 -9.693 1.00 93.38 204 SER A CA 1
ATOM 1729 C C . SER A 1 204 ? 19.073 -16.632 -8.185 1.00 93.38 204 SER A C 1
ATOM 1731 O O . SER A 1 204 ? 20.109 -16.606 -7.517 1.00 93.38 204 SER A O 1
ATOM 1733 N N . GLY A 1 205 ? 17.870 -16.432 -7.634 1.00 96.75 205 GLY A N 1
ATOM 1734 C CA . GLY A 1 205 ? 17.654 -16.015 -6.248 1.00 96.75 205 GLY A CA 1
ATOM 1735 C C . GLY A 1 205 ? 18.125 -14.586 -5.957 1.00 96.75 205 GLY A C 1
ATOM 1736 O O . GLY A 1 205 ? 18.279 -14.217 -4.790 1.00 96.75 205 GLY A O 1
ATOM 1737 N N . LYS A 1 206 ? 18.413 -13.794 -6.994 1.00 95.81 206 LYS A N 1
ATOM 1738 C CA . LYS A 1 206 ? 19.050 -12.478 -6.879 1.00 95.81 206 LYS A CA 1
ATOM 1739 C C . LYS A 1 206 ? 18.127 -11.464 -6.214 1.00 95.81 206 LYS A C 1
ATOM 1741 O O . LYS A 1 206 ? 18.564 -10.722 -5.334 1.00 95.81 206 LYS A O 1
ATOM 1746 N N . PHE A 1 207 ? 16.850 -11.457 -6.592 1.00 97.38 207 PHE A N 1
ATOM 1747 C CA . PHE A 1 207 ? 15.876 -10.547 -5.997 1.00 97.38 207 PHE A CA 1
ATOM 1748 C C . PHE A 1 207 ? 15.555 -10.966 -4.565 1.00 97.38 207 PHE A C 1
ATOM 1750 O O . PHE A 1 207 ? 15.532 -10.129 -3.662 1.00 97.38 207 PHE A O 1
ATOM 1757 N N . LYS A 1 208 ? 15.401 -12.276 -4.331 1.00 97.94 208 LYS A N 1
ATOM 1758 C CA . LYS A 1 208 ? 15.206 -12.825 -2.987 1.00 97.94 208 LYS A CA 1
ATOM 1759 C C . LYS A 1 208 ? 16.329 -12.404 -2.038 1.00 97.94 208 LYS A C 1
ATOM 1761 O O . LYS A 1 208 ? 16.044 -11.923 -0.947 1.00 97.94 208 LYS A O 1
ATOM 1766 N N . GLN A 1 209 ? 17.590 -12.526 -2.455 1.00 98.12 209 GLN A N 1
ATOM 1767 C CA . GLN A 1 209 ? 18.739 -12.113 -1.642 1.00 98.12 209 GLN A CA 1
ATOM 1768 C C . GLN A 1 209 ? 18.712 -10.618 -1.300 1.00 98.12 209 GLN A C 1
ATOM 1770 O O . GLN A 1 209 ? 19.015 -10.248 -0.167 1.00 98.12 209 GLN A O 1
ATOM 1775 N N . ALA A 1 210 ? 18.323 -9.756 -2.246 1.00 98.31 210 ALA A N 1
ATOM 1776 C CA . ALA A 1 210 ? 18.199 -8.322 -1.994 1.00 98.31 210 ALA A CA 1
ATOM 1777 C C . ALA A 1 210 ? 17.103 -8.014 -0.957 1.00 98.31 210 ALA A C 1
ATOM 1779 O O . ALA A 1 210 ? 17.325 -7.207 -0.052 1.00 98.31 210 ALA A O 1
ATOM 1780 N N . VAL A 1 211 ? 15.953 -8.692 -1.038 1.00 98.38 211 VAL A N 1
ATOM 1781 C CA . VAL A 1 211 ? 14.863 -8.562 -0.054 1.00 98.38 211 VAL A CA 1
ATOM 1782 C C . VAL A 1 211 ? 15.286 -9.091 1.318 1.00 98.38 211 VAL A C 1
ATOM 1784 O O . VAL A 1 211 ? 15.070 -8.411 2.321 1.00 98.38 211 VAL A O 1
ATOM 1787 N N . ASP A 1 212 ? 15.933 -10.258 1.372 1.00 98.38 212 ASP A N 1
ATOM 1788 C CA . ASP A 1 212 ? 16.440 -10.850 2.616 1.00 98.38 212 ASP A CA 1
ATOM 1789 C C . ASP A 1 212 ? 17.434 -9.898 3.303 1.00 98.38 212 ASP A C 1
ATOM 1791 O O . ASP A 1 212 ? 17.298 -9.613 4.493 1.00 98.38 212 ASP A O 1
ATOM 1795 N N . LYS A 1 213 ? 18.377 -9.327 2.540 1.00 98.31 213 LYS A N 1
ATOM 1796 C CA . LYS A 1 213 ? 19.333 -8.322 3.030 1.00 98.31 213 LYS A CA 1
ATOM 1797 C C . LYS A 1 213 ? 18.634 -7.049 3.505 1.00 98.31 213 LYS A C 1
ATOM 1799 O O . LYS A 1 213 ? 18.980 -6.503 4.547 1.00 98.31 213 LYS A O 1
ATOM 1804 N N . PHE A 1 214 ? 17.631 -6.569 2.773 1.00 98.31 214 PHE A N 1
ATOM 1805 C CA . PHE A 1 214 ? 16.860 -5.392 3.177 1.00 98.31 214 PHE A CA 1
ATOM 1806 C C . PHE A 1 214 ? 16.083 -5.620 4.480 1.00 98.31 214 PHE A C 1
ATOM 1808 O O . PHE A 1 214 ? 15.851 -4.671 5.233 1.00 98.31 214 PHE A O 1
ATOM 1815 N N . ASN A 1 215 ? 15.669 -6.856 4.749 1.00 98.44 215 ASN A N 1
ATOM 1816 C CA . ASN A 1 215 ? 14.964 -7.252 5.964 1.00 98.44 215 ASN A CA 1
ATOM 1817 C C . ASN A 1 215 ? 15.884 -7.672 7.118 1.00 98.44 215 ASN A C 1
ATOM 1819 O O . ASN A 1 215 ? 15.403 -7.877 8.233 1.00 98.44 215 ASN A O 1
ATOM 1823 N N . GLU A 1 216 ? 17.193 -7.757 6.891 1.00 98.19 216 GLU A N 1
ATOM 1824 C CA . GLU A 1 216 ? 18.153 -8.185 7.900 1.00 98.19 216 GLU A CA 1
ATOM 1825 C C . GLU A 1 216 ? 18.085 -7.303 9.161 1.00 98.19 216 GLU A C 1
ATOM 1827 O O . GLU A 1 216 ? 18.109 -6.072 9.105 1.00 98.19 216 GLU A O 1
ATOM 1832 N N . GLY A 1 217 ? 17.956 -7.946 10.326 1.00 97.19 217 GLY A N 1
ATOM 1833 C CA . GLY A 1 217 ? 17.880 -7.276 11.629 1.00 97.19 217 GLY A CA 1
ATOM 1834 C C . GLY A 1 217 ? 16.549 -6.577 11.944 1.00 97.19 217 GLY A C 1
ATOM 1835 O O . GLY A 1 217 ? 16.398 -6.053 13.051 1.00 97.19 217 GLY A O 1
ATOM 1836 N N . LYS A 1 218 ? 15.575 -6.577 11.024 1.00 97.69 218 LYS A N 1
ATOM 1837 C CA . LYS A 1 218 ? 14.237 -6.021 11.267 1.00 97.69 218 LYS A CA 1
ATOM 1838 C C . LYS A 1 218 ? 13.355 -7.008 12.027 1.00 97.69 218 LYS A C 1
ATOM 1840 O O . LYS A 1 218 ? 13.567 -8.218 12.002 1.00 97.69 218 LYS A O 1
ATOM 1845 N N . ARG A 1 219 ? 12.373 -6.474 12.755 1.00 96.69 219 ARG A N 1
ATOM 1846 C CA . ARG A 1 219 ? 11.412 -7.275 13.526 1.00 96.69 219 ARG A CA 1
ATOM 1847 C C . ARG A 1 219 ? 10.117 -7.461 12.750 1.00 96.69 219 ARG A C 1
ATOM 1849 O O . ARG A 1 219 ? 9.730 -6.612 11.954 1.00 96.69 219 ARG A O 1
ATOM 1856 N N . GLU A 1 220 ? 9.400 -8.530 13.068 1.00 94.94 220 GLU A N 1
ATOM 1857 C CA . GLU A 1 220 ? 8.045 -8.747 12.556 1.00 94.94 220 GLU A CA 1
ATOM 1858 C C . GLU A 1 220 ? 7.007 -7.816 13.193 1.00 94.94 220 GLU A C 1
ATOM 1860 O O . GLU A 1 220 ? 6.043 -7.436 12.523 1.00 94.94 220 GLU A O 1
ATOM 1865 N N . GLU A 1 221 ? 7.235 -7.458 14.461 1.00 95.31 221 GLU A N 1
ATOM 1866 C CA . GLU A 1 221 ? 6.333 -6.724 15.351 1.00 95.31 221 GLU A CA 1
ATOM 1867 C C . GLU A 1 221 ? 7.142 -5.794 16.280 1.00 95.31 221 GLU A C 1
ATOM 1869 O O . GLU A 1 221 ? 8.318 -6.046 16.586 1.00 95.31 221 GLU A O 1
ATOM 1874 N N . LEU A 1 222 ? 6.517 -4.704 16.728 1.00 96.00 222 LEU A N 1
ATOM 1875 C CA . LEU A 1 222 ? 7.088 -3.766 17.688 1.00 96.00 222 LEU A CA 1
ATOM 1876 C C . LEU A 1 222 ? 7.322 -4.448 19.042 1.00 96.00 222 LEU A C 1
ATOM 1878 O O . LEU A 1 222 ? 6.478 -5.182 19.556 1.00 96.00 222 LEU A O 1
ATOM 1882 N N . ALA A 1 223 ? 8.472 -4.168 19.659 1.00 96.50 223 ALA A N 1
ATOM 1883 C CA . ALA A 1 223 ? 8.868 -4.794 20.920 1.00 96.50 223 ALA A CA 1
ATOM 1884 C C . ALA A 1 223 ? 7.858 -4.520 22.045 1.00 96.50 223 ALA A C 1
ATOM 1886 O O . ALA A 1 223 ? 7.537 -5.412 22.828 1.00 96.50 223 ALA A O 1
ATOM 1887 N N . GLU A 1 224 ? 7.347 -3.292 22.087 1.00 96.69 224 GLU A N 1
ATOM 1888 C CA . GLU A 1 224 ? 6.377 -2.824 23.070 1.00 96.69 224 GLU A CA 1
ATOM 1889 C C . GLU A 1 224 ? 5.024 -3.526 22.903 1.00 96.69 224 GLU A C 1
ATOM 1891 O O . GLU A 1 224 ? 4.368 -3.842 23.893 1.00 96.69 224 GLU A O 1
ATOM 1896 N N . ILE A 1 225 ? 4.629 -3.842 21.664 1.00 96.31 225 ILE A N 1
ATOM 1897 C CA . ILE A 1 225 ? 3.390 -4.577 21.379 1.00 96.31 225 ILE A CA 1
ATOM 1898 C C . ILE A 1 225 ? 3.537 -6.051 21.775 1.00 96.31 225 ILE A C 1
ATOM 1900 O O . ILE A 1 225 ? 2.626 -6.604 22.391 1.00 96.31 225 ILE A O 1
ATOM 1904 N N . GLU A 1 226 ? 4.684 -6.681 21.507 1.00 96.69 226 GLU A N 1
ATOM 1905 C CA . GLU A 1 226 ? 4.982 -8.047 21.974 1.00 96.69 226 GLU A CA 1
ATOM 1906 C C . GLU A 1 226 ? 5.018 -8.148 23.508 1.00 96.69 226 GLU A C 1
ATOM 1908 O O . GLU A 1 226 ? 4.575 -9.131 24.110 1.00 96.69 226 GLU A O 1
ATOM 1913 N N . GLU A 1 227 ? 5.537 -7.124 24.183 1.00 97.06 227 GLU A N 1
ATOM 1914 C CA . GLU A 1 227 ? 5.484 -7.031 25.639 1.00 97.06 227 GLU A CA 1
ATOM 1915 C C . GLU A 1 227 ? 4.049 -6.856 26.154 1.00 97.06 227 GLU A C 1
ATOM 1917 O O . GLU A 1 227 ? 3.616 -7.618 27.024 1.00 97.06 227 GLU A O 1
ATOM 1922 N N . ALA A 1 228 ? 3.283 -5.926 25.577 1.00 97.12 228 ALA A N 1
ATOM 1923 C CA . ALA A 1 228 ? 1.880 -5.713 25.920 1.00 97.12 228 ALA A CA 1
ATOM 1924 C C . ALA A 1 228 ? 1.052 -6.991 25.723 1.00 97.12 228 ALA A C 1
ATOM 1926 O O . ALA A 1 228 ? 0.271 -7.372 26.596 1.00 97.12 228 ALA A O 1
ATOM 1927 N N . LYS A 1 229 ? 1.284 -7.715 24.623 1.00 96.56 229 LYS A N 1
ATOM 1928 C CA . LYS A 1 229 ? 0.625 -8.988 24.321 1.00 96.56 229 LYS A CA 1
ATOM 1929 C C . LYS A 1 229 ? 0.897 -10.030 25.403 1.00 96.56 229 LYS A C 1
ATOM 1931 O O . LYS A 1 229 ? -0.042 -10.643 25.902 1.00 96.56 229 LYS A O 1
ATOM 1936 N N . ARG A 1 230 ? 2.154 -10.206 25.823 1.00 96.56 230 ARG A N 1
ATOM 1937 C CA . ARG A 1 230 ? 2.515 -11.156 26.895 1.00 96.56 230 ARG A CA 1
ATOM 1938 C C . ARG A 1 230 ? 1.902 -10.784 28.245 1.00 96.56 230 ARG A C 1
ATOM 1940 O O . ARG A 1 230 ? 1.487 -11.668 28.992 1.00 96.56 230 ARG A O 1
ATOM 1947 N N . ASN A 1 231 ? 1.842 -9.492 28.555 1.00 96.56 231 ASN A N 1
ATOM 1948 C CA . ASN A 1 231 ? 1.462 -9.015 29.883 1.00 96.56 231 ASN A CA 1
ATOM 1949 C C . ASN A 1 231 ? -0.047 -8.828 30.075 1.00 96.56 231 ASN A C 1
ATOM 1951 O O . ASN A 1 231 ? -0.522 -8.996 31.206 1.00 96.56 231 ASN A O 1
ATOM 1955 N N . LEU A 1 232 ? -0.771 -8.461 29.011 1.00 96.38 232 LEU A N 1
ATOM 1956 C CA . LEU A 1 232 ? -2.152 -7.975 29.078 1.00 96.38 232 LEU A CA 1
ATOM 1957 C C . LEU A 1 232 ? -3.150 -8.855 28.327 1.00 96.38 232 LEU A C 1
ATOM 1959 O O . LEU A 1 232 ? -4.253 -9.027 28.833 1.00 96.38 232 LEU A O 1
ATOM 1963 N N . LYS A 1 233 ? -2.786 -9.458 27.182 1.00 93.00 233 LYS A N 1
ATOM 1964 C CA . LYS A 1 233 ? -3.751 -10.147 26.297 1.00 93.00 233 LYS A CA 1
ATOM 1965 C C . LYS A 1 233 ? -4.627 -11.167 27.036 1.00 93.00 233 LYS A C 1
ATOM 1967 O O . LYS A 1 233 ? -5.840 -11.164 26.872 1.00 93.00 233 LYS A O 1
ATOM 1972 N N . ASN A 1 234 ? -4.021 -11.995 27.890 1.00 92.31 234 ASN A N 1
ATOM 1973 C CA . ASN A 1 234 ? -4.733 -13.036 28.646 1.00 92.31 234 ASN A CA 1
ATOM 1974 C C . ASN A 1 234 ? -5.411 -12.527 29.933 1.00 92.31 234 ASN A C 1
ATOM 1976 O O . ASN A 1 234 ? -6.094 -13.299 30.599 1.00 92.31 234 ASN A O 1
ATOM 1980 N N . LYS A 1 235 ? -5.180 -11.269 30.326 1.00 93.94 235 LYS A N 1
ATOM 1981 C CA . LYS A 1 235 ? -5.768 -10.655 31.529 1.00 93.94 235 LYS A CA 1
ATOM 1982 C C . LYS A 1 235 ? -6.958 -9.772 31.178 1.00 93.94 235 LYS A C 1
ATOM 1984 O O . LYS A 1 235 ? -8.003 -9.876 31.806 1.00 93.94 235 LYS A O 1
ATOM 1989 N N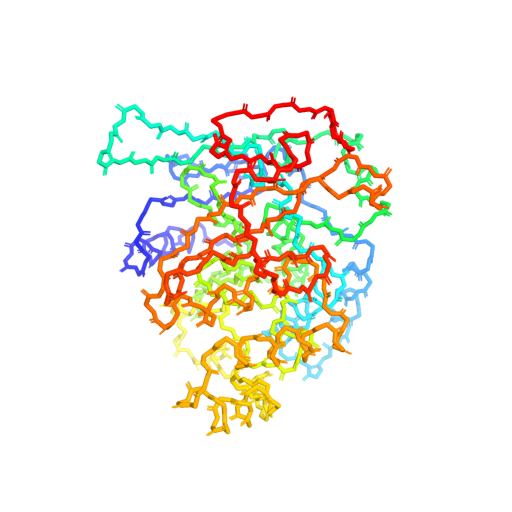 . SER A 1 236 ? -6.776 -8.901 30.193 1.00 95.56 236 SER A N 1
ATOM 1990 C CA . SER A 1 236 ? -7.793 -7.983 29.700 1.00 95.56 236 SER A CA 1
ATOM 1991 C C . SER A 1 236 ? -7.464 -7.605 28.262 1.00 95.56 236 SER A C 1
ATOM 1993 O O . SER A 1 236 ? -6.503 -6.883 27.983 1.00 95.56 236 SER A O 1
ATOM 1995 N N . LEU A 1 237 ? -8.281 -8.100 27.334 1.00 95.88 237 LEU A N 1
ATOM 1996 C CA . LEU A 1 237 ? -8.076 -7.859 25.911 1.00 95.88 237 LEU A CA 1
ATOM 1997 C C . LEU A 1 237 ? -8.280 -6.381 25.549 1.00 95.88 237 LEU A C 1
ATOM 1999 O O . LEU A 1 237 ? -7.531 -5.821 24.755 1.00 95.88 237 LEU A O 1
ATOM 2003 N N . ILE A 1 238 ? -9.231 -5.719 26.209 1.00 96.44 238 ILE A N 1
ATOM 2004 C CA . ILE A 1 238 ? -9.471 -4.284 26.041 1.00 96.44 238 ILE A CA 1
ATOM 2005 C C . ILE A 1 238 ? -8.305 -3.452 26.585 1.00 96.44 238 ILE A C 1
ATOM 2007 O O . ILE A 1 238 ? -7.924 -2.465 25.958 1.00 96.44 238 ILE A O 1
ATOM 2011 N N . GLU A 1 239 ? -7.697 -3.829 27.716 1.00 96.50 239 GLU A N 1
ATOM 2012 C CA . GLU A 1 239 ? -6.480 -3.151 28.191 1.00 96.50 239 GLU A CA 1
ATOM 2013 C C . GLU A 1 239 ? -5.311 -3.360 27.229 1.00 96.50 239 GLU A C 1
ATOM 2015 O O . GLU A 1 239 ? -4.570 -2.415 26.960 1.00 96.50 239 GLU A O 1
ATOM 2020 N N . TYR A 1 240 ? -5.172 -4.564 26.665 1.00 97.88 240 TYR A N 1
ATOM 2021 C CA . TYR A 1 240 ? -4.185 -4.832 25.623 1.00 97.88 240 TYR A CA 1
ATOM 2022 C C . TYR A 1 240 ? -4.393 -3.921 24.406 1.00 97.88 240 TYR A C 1
ATOM 2024 O O . TYR A 1 240 ? -3.457 -3.233 24.002 1.00 97.88 240 TYR A O 1
ATOM 2032 N N . PHE A 1 241 ? -5.612 -3.838 23.866 1.00 97.62 241 PHE A N 1
ATOM 2033 C CA . PHE A 1 241 ? -5.904 -2.979 22.717 1.00 97.62 241 PHE A CA 1
ATOM 2034 C C . PHE A 1 241 ? -5.663 -1.493 23.013 1.00 97.62 241 PHE A C 1
ATOM 2036 O O . PHE A 1 241 ? -5.066 -0.797 22.194 1.00 97.62 241 PHE A O 1
ATOM 2043 N N . ASN A 1 242 ? -6.056 -1.006 24.194 1.00 97.38 242 ASN A N 1
ATOM 2044 C CA . ASN A 1 242 ? -5.775 0.371 24.613 1.00 97.38 242 ASN A CA 1
ATOM 2045 C C . ASN A 1 242 ? -4.271 0.645 24.717 1.00 97.38 242 ASN A C 1
ATOM 2047 O O . ASN A 1 242 ? -3.800 1.703 24.300 1.00 97.38 242 ASN A O 1
ATOM 2051 N N . ASN A 1 243 ? -3.502 -0.312 25.245 1.00 97.81 243 ASN A N 1
ATOM 2052 C CA . ASN A 1 243 ? -2.054 -0.181 25.339 1.00 97.81 243 ASN A CA 1
ATOM 2053 C C . ASN A 1 243 ? -1.405 -0.119 23.950 1.00 97.81 243 ASN A C 1
ATOM 2055 O O . ASN A 1 243 ? -0.562 0.742 23.709 1.00 97.81 243 ASN A O 1
ATOM 2059 N N . VAL A 1 244 ? -1.861 -0.956 23.012 1.00 97.44 244 VAL A N 1
ATOM 2060 C CA . VAL A 1 244 ? -1.424 -0.891 21.613 1.00 97.44 244 VAL A CA 1
ATOM 2061 C C . VAL A 1 244 ? -1.768 0.459 20.988 1.00 97.44 244 VAL A C 1
ATOM 2063 O O . VAL A 1 244 ? -0.889 1.088 20.404 1.00 97.44 244 VAL A O 1
ATOM 2066 N N . ALA A 1 245 ? -3.005 0.942 21.141 1.00 97.56 245 ALA A N 1
ATOM 2067 C CA . ALA A 1 245 ?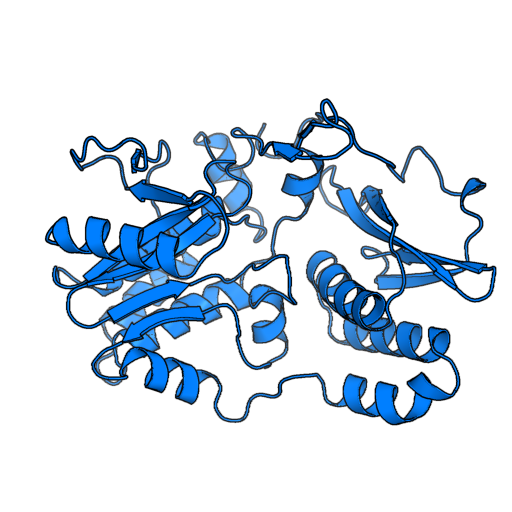 -3.409 2.245 20.618 1.00 97.56 245 ALA A CA 1
ATOM 2068 C C . ALA A 1 245 ? -2.495 3.369 21.139 1.00 97.56 245 ALA A C 1
ATOM 2070 O O . ALA A 1 245 ? -2.030 4.205 20.364 1.00 97.56 245 ALA A O 1
ATOM 2071 N N . GLN A 1 246 ? -2.146 3.334 22.429 1.00 97.31 246 GLN A N 1
ATOM 2072 C CA . GLN A 1 246 ? -1.226 4.299 23.025 1.00 97.31 246 GLN A CA 1
ATOM 2073 C C . GLN A 1 246 ? 0.205 4.185 22.474 1.00 97.31 246 GLN A C 1
ATOM 2075 O O . GLN A 1 246 ? 0.833 5.212 22.213 1.00 97.31 246 GLN A O 1
ATOM 2080 N N . ILE A 1 247 ? 0.730 2.969 22.275 1.00 97.12 247 ILE A N 1
ATOM 2081 C CA . ILE A 1 247 ? 2.050 2.745 21.652 1.00 97.12 247 ILE A CA 1
ATOM 2082 C C . ILE A 1 247 ? 2.076 3.346 20.244 1.00 97.12 247 ILE A C 1
ATOM 2084 O O . ILE A 1 247 ? 3.007 4.080 19.907 1.00 97.12 247 ILE A O 1
ATOM 2088 N N . LEU A 1 248 ? 1.051 3.067 19.435 1.00 96.31 248 LEU A N 1
ATOM 2089 C CA . LEU A 1 248 ? 0.943 3.567 18.064 1.00 96.31 248 LEU A CA 1
ATOM 2090 C C . LEU A 1 248 ? 0.864 5.098 18.033 1.00 96.31 248 LEU A C 1
ATOM 2092 O O . LEU A 1 248 ? 1.622 5.733 17.300 1.00 96.31 248 LEU A O 1
ATOM 2096 N N . LYS A 1 249 ? 0.028 5.689 18.894 1.00 95.44 249 LYS A N 1
ATOM 2097 C CA . LYS A 1 249 ? -0.095 7.144 19.053 1.00 95.44 249 LYS A CA 1
ATOM 2098 C C . LYS A 1 249 ? 1.227 7.800 19.447 1.00 95.44 249 LYS A C 1
ATOM 2100 O O . LYS A 1 249 ? 1.633 8.795 18.854 1.00 95.44 249 LYS A O 1
ATOM 2105 N N . ASN A 1 250 ? 1.957 7.205 20.392 1.00 95.88 250 ASN A N 1
ATOM 2106 C CA . ASN A 1 250 ? 3.266 7.704 20.828 1.00 95.88 250 ASN A CA 1
ATOM 2107 C C . ASN A 1 250 ? 4.337 7.630 19.727 1.00 95.88 250 ASN A C 1
ATOM 2109 O O . ASN A 1 250 ? 5.324 8.361 19.782 1.00 95.88 250 ASN A O 1
ATOM 2113 N N . ARG A 1 251 ? 4.149 6.763 18.726 1.00 93.56 251 ARG A N 1
ATOM 2114 C CA . ARG A 1 251 ? 5.019 6.660 17.547 1.00 93.56 251 ARG A CA 1
ATOM 2115 C C . ARG A 1 251 ? 4.625 7.609 16.413 1.00 93.56 251 ARG A C 1
ATOM 2117 O O . ARG A 1 251 ? 5.257 7.560 15.361 1.00 93.56 251 ARG A O 1
ATOM 2124 N N . ASN A 1 252 ? 3.638 8.484 16.631 1.00 91.12 252 ASN A N 1
ATOM 2125 C CA . ASN A 1 252 ? 3.206 9.517 15.687 1.00 91.12 252 ASN A CA 1
ATOM 2126 C C . ASN A 1 252 ? 2.873 8.952 14.293 1.00 91.12 252 ASN A C 1
ATOM 2128 O O . ASN A 1 252 ? 3.252 9.515 13.264 1.00 91.12 252 ASN A O 1
ATOM 2132 N N . ILE A 1 253 ? 2.213 7.792 14.267 1.00 93.06 253 ILE A N 1
ATOM 2133 C CA . ILE A 1 253 ? 1.688 7.210 13.032 1.00 93.06 253 ILE A CA 1
ATOM 2134 C C . ILE A 1 253 ? 0.521 8.056 12.510 1.00 93.06 253 ILE A C 1
ATOM 2136 O O . ILE A 1 253 ? -0.156 8.727 13.283 1.00 93.06 253 ILE A O 1
ATOM 2140 N N . ASP A 1 254 ? 0.268 8.033 11.206 1.00 92.19 254 ASP A N 1
ATOM 2141 C CA . ASP A 1 254 ? -0.924 8.651 10.624 1.00 92.19 254 ASP A CA 1
ATOM 2142 C C . ASP A 1 254 ? -2.208 7.843 10.923 1.00 92.19 254 ASP A C 1
ATOM 2144 O O . ASP A 1 254 ? -2.152 6.684 11.339 1.00 92.19 254 ASP A O 1
ATOM 2148 N N . ALA A 1 255 ? -3.381 8.459 10.728 1.00 93.00 255 ALA A N 1
ATOM 2149 C CA . ALA A 1 255 ? -4.685 7.846 11.021 1.00 93.00 255 ALA A CA 1
ATOM 2150 C C . ALA A 1 255 ? -4.894 6.512 10.285 1.00 93.00 255 ALA A C 1
ATOM 2152 O O . ALA A 1 255 ? -5.404 5.541 10.847 1.00 93.00 255 ALA A O 1
ATOM 2153 N N . GLN A 1 256 ? -4.439 6.440 9.037 1.00 91.00 256 GLN A N 1
ATOM 2154 C CA . GLN A 1 256 ? -4.568 5.251 8.214 1.00 91.00 256 GLN A CA 1
ATOM 2155 C C . GLN A 1 256 ? -3.675 4.115 8.722 1.00 91.00 256 GLN A C 1
ATOM 2157 O O . GLN A 1 256 ? -4.140 2.984 8.876 1.00 91.00 256 GLN A O 1
ATOM 2162 N N . GLY A 1 257 ? -2.415 4.415 9.031 1.00 93.31 257 GLY A N 1
ATOM 2163 C CA . GLY A 1 257 ? -1.505 3.452 9.629 1.00 93.31 257 GLY A CA 1
ATOM 2164 C C . GLY A 1 257 ? -1.977 2.976 11.010 1.00 93.31 257 GLY A C 1
ATOM 2165 O O . GLY A 1 257 ? -1.884 1.785 11.303 1.00 93.31 257 GLY A O 1
ATOM 2166 N N . PHE A 1 258 ? -2.542 3.869 11.835 1.00 95.94 258 PHE A N 1
ATOM 2167 C CA . PHE A 1 258 ? -3.178 3.496 13.103 1.00 95.94 258 PHE A CA 1
ATOM 2168 C C . PHE A 1 258 ? -4.323 2.502 12.878 1.00 95.94 258 PHE A C 1
ATOM 2170 O O . PHE A 1 258 ? -4.338 1.439 13.500 1.00 95.94 258 PHE A O 1
ATOM 2177 N N . PHE A 1 259 ? -5.249 2.830 11.966 1.00 94.38 259 PHE A N 1
ATOM 2178 C CA . PHE A 1 259 ? -6.397 1.987 11.631 1.00 94.38 259 PHE A CA 1
ATOM 2179 C C . PHE A 1 259 ? -5.960 0.580 11.222 1.00 94.38 259 PHE A C 1
ATOM 2181 O O . PHE A 1 259 ? -6.489 -0.395 11.742 1.00 94.38 259 PHE A O 1
ATOM 2188 N N . GLU A 1 260 ? -5.004 0.454 10.301 1.00 92.12 260 GLU A N 1
ATOM 2189 C CA . GLU A 1 260 ? -4.594 -0.849 9.763 1.00 92.12 260 GLU A CA 1
ATOM 2190 C C . GLU A 1 260 ? -3.957 -1.737 10.828 1.00 92.12 260 GLU A C 1
ATOM 2192 O O . GLU A 1 260 ? -4.265 -2.927 10.909 1.00 92.12 260 GLU A O 1
ATOM 2197 N N . TYR A 1 261 ? -3.118 -1.147 11.677 1.00 93.75 261 TYR A N 1
ATOM 2198 C CA . TYR A 1 261 ? -2.416 -1.874 12.724 1.00 93.75 261 TYR A CA 1
ATOM 2199 C C . TYR A 1 261 ? -3.377 -2.431 13.772 1.00 93.75 261 TYR A C 1
ATOM 2201 O O . TYR A 1 261 ? -3.356 -3.623 14.086 1.00 93.75 261 TYR A O 1
ATOM 2209 N N . ILE A 1 262 ? -4.243 -1.569 14.310 1.00 94.75 262 ILE A N 1
ATOM 2210 C CA . ILE A 1 262 ? -5.171 -1.973 15.363 1.00 94.75 262 ILE A CA 1
ATOM 2211 C C . ILE A 1 262 ? -6.268 -2.888 14.808 1.00 94.75 262 ILE A C 1
ATOM 2213 O O . ILE A 1 262 ? -6.641 -3.849 15.477 1.00 94.75 262 ILE A O 1
ATOM 2217 N N . ARG A 1 263 ? -6.717 -2.666 13.561 1.00 94.12 263 ARG A N 1
ATOM 2218 C CA . ARG A 1 263 ? -7.626 -3.570 12.844 1.00 94.12 263 ARG A CA 1
ATOM 2219 C C . ARG A 1 263 ? -7.051 -4.978 12.790 1.00 94.12 263 ARG A C 1
ATOM 2221 O O . ARG A 1 263 ? -7.733 -5.908 13.202 1.00 94.12 263 ARG A O 1
ATOM 2228 N N . ALA A 1 264 ? -5.815 -5.122 12.308 1.00 92.44 264 ALA A N 1
ATOM 2229 C CA . ALA A 1 264 ? -5.174 -6.425 12.174 1.00 92.44 264 ALA A CA 1
ATOM 2230 C C . ALA A 1 264 ? -5.084 -7.148 13.527 1.00 92.44 264 ALA A C 1
ATOM 2232 O O . ALA A 1 264 ? -5.340 -8.346 13.611 1.00 92.44 264 ALA A O 1
ATOM 2233 N N . ILE A 1 265 ? -4.773 -6.422 14.605 1.00 93.56 265 ILE A N 1
ATOM 2234 C CA . ILE A 1 265 ? -4.725 -6.992 15.957 1.00 93.56 265 ILE A CA 1
ATOM 2235 C C . ILE A 1 265 ? -6.109 -7.453 16.424 1.00 93.56 265 ILE A C 1
ATOM 2237 O O . ILE A 1 265 ? -6.217 -8.557 16.944 1.00 93.56 265 ILE A O 1
ATOM 2241 N N . VAL A 1 266 ? -7.160 -6.658 16.217 1.00 94.69 266 VAL A N 1
ATOM 2242 C CA . VAL A 1 266 ? -8.532 -7.012 16.621 1.00 94.69 266 VAL A CA 1
ATOM 2243 C C . VAL A 1 266 ? -9.078 -8.187 15.804 1.00 94.69 266 VAL A C 1
ATOM 2245 O O . VAL A 1 266 ? -9.625 -9.129 16.378 1.00 94.69 266 VAL A O 1
ATOM 2248 N N . GLU A 1 267 ? -8.887 -8.179 14.482 1.00 93.44 267 GLU A N 1
ATOM 2249 C CA . GLU A 1 267 ? -9.308 -9.268 13.588 1.00 93.44 267 GLU A CA 1
ATOM 2250 C C . GLU A 1 267 ? -8.592 -10.590 13.931 1.00 93.44 267 GLU A C 1
ATOM 2252 O O . GLU A 1 267 ? -9.220 -11.649 13.908 1.00 93.44 267 GLU A O 1
ATOM 2257 N N . ASN A 1 268 ? -7.317 -10.543 14.344 1.00 92.44 268 ASN A N 1
ATOM 2258 C CA . ASN A 1 268 ? -6.559 -11.720 14.792 1.00 92.44 268 ASN A CA 1
ATOM 2259 C C . ASN A 1 268 ? -7.114 -12.374 16.071 1.00 92.44 268 ASN A C 1
ATOM 2261 O O . ASN A 1 268 ? -6.796 -13.531 16.350 1.00 92.44 268 ASN A O 1
ATOM 2265 N N . GLU A 1 269 ? -7.945 -11.670 16.842 1.00 94.06 269 GLU A N 1
ATOM 2266 C CA . GLU A 1 269 ? -8.668 -12.236 17.989 1.00 94.06 269 GLU A CA 1
ATOM 2267 C C . GLU A 1 269 ? -10.025 -12.843 17.595 1.00 94.06 269 GLU A C 1
ATOM 2269 O O . GLU A 1 269 ? -10.783 -13.285 18.457 1.00 94.06 269 GLU A O 1
ATOM 2274 N N . GLY A 1 270 ? -10.361 -12.867 16.299 1.00 93.88 270 GLY A N 1
ATOM 2275 C CA . GLY A 1 270 ? -11.641 -13.370 15.797 1.00 93.88 270 GLY A CA 1
ATOM 2276 C C . GLY A 1 270 ? -12.823 -12.441 16.086 1.00 93.88 270 GLY A C 1
ATOM 2277 O O . GLY A 1 270 ? -13.979 -12.852 15.958 1.00 93.88 270 GLY A O 1
ATOM 2278 N N . ILE A 1 271 ? -12.554 -11.193 16.480 1.00 95.19 271 ILE A N 1
ATOM 2279 C CA . ILE A 1 271 ? -13.584 -10.196 16.762 1.00 95.19 271 ILE A CA 1
ATOM 2280 C C . ILE A 1 271 ? -14.122 -9.655 15.441 1.00 95.19 271 ILE A C 1
ATOM 2282 O O . ILE A 1 271 ? -13.379 -9.156 14.595 1.00 95.19 271 ILE A O 1
ATOM 2286 N N . LYS A 1 272 ? -15.445 -9.733 15.273 1.00 93.62 272 LYS A N 1
ATOM 2287 C CA . LYS A 1 272 ? -16.125 -9.120 14.134 1.00 93.62 272 LYS A CA 1
ATOM 2288 C C . LYS A 1 272 ? -16.103 -7.607 14.275 1.00 93.62 272 LYS A C 1
ATOM 2290 O O . LYS A 1 272 ? -16.425 -7.069 15.332 1.00 93.62 272 LYS A O 1
ATOM 2295 N N . ILE A 1 273 ? -15.781 -6.946 13.174 1.00 92.88 273 ILE A N 1
ATOM 2296 C CA . ILE A 1 273 ? -15.701 -5.495 13.102 1.00 92.88 273 ILE A CA 1
ATOM 2297 C C . ILE A 1 273 ? -16.738 -4.935 12.132 1.00 92.88 273 ILE A C 1
ATOM 2299 O O . ILE A 1 273 ? -17.068 -5.547 11.116 1.00 92.88 273 ILE A O 1
ATOM 2303 N N . GLU A 1 274 ? -17.204 -3.730 12.420 1.00 91.69 274 GLU A N 1
ATOM 2304 C CA . GLU A 1 274 ? -17.993 -2.900 11.522 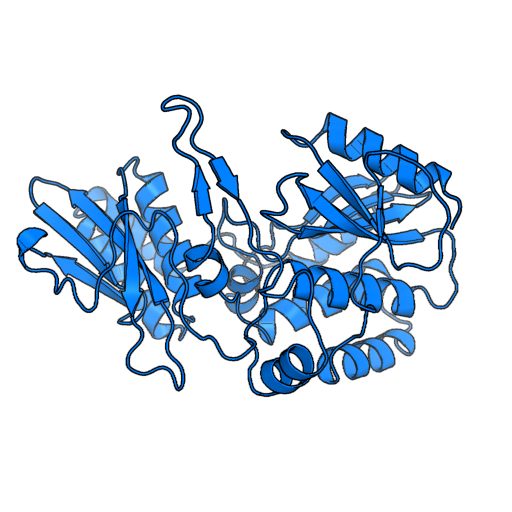1.00 91.69 274 GLU A CA 1
ATOM 2305 C C . GLU A 1 274 ? -17.155 -1.684 11.134 1.00 91.69 274 GLU A C 1
ATOM 2307 O O . GLU A 1 274 ? -16.765 -0.876 11.979 1.00 91.69 274 GLU A O 1
ATOM 2312 N N . LYS A 1 275 ? -16.847 -1.561 9.842 1.00 89.25 275 LYS A N 1
ATOM 2313 C CA . LYS A 1 275 ? -16.119 -0.408 9.309 1.00 89.25 275 LYS A CA 1
ATOM 2314 C C . LYS A 1 275 ? -17.084 0.763 9.161 1.00 89.25 275 LYS A C 1
ATOM 2316 O O . LYS A 1 275 ? -18.145 0.625 8.554 1.00 89.25 275 LYS A O 1
ATOM 2321 N N . ILE A 1 276 ? -16.681 1.912 9.681 1.00 91.69 276 ILE A N 1
ATOM 2322 C CA . ILE A 1 276 ? -17.420 3.171 9.596 1.00 91.69 276 ILE A CA 1
ATOM 2323 C C . ILE A 1 276 ? -16.471 4.297 9.193 1.00 91.69 276 ILE A C 1
ATOM 2325 O O . ILE A 1 276 ? -15.250 4.147 9.231 1.00 91.69 276 ILE A O 1
ATOM 2329 N N . TRP A 1 277 ? -17.031 5.437 8.821 1.00 92.19 277 TRP A N 1
ATOM 2330 C CA . TRP A 1 277 ? -16.272 6.611 8.406 1.00 92.19 277 TRP A CA 1
ATOM 2331 C C . TRP A 1 277 ? -16.503 7.761 9.369 1.00 92.19 277 TRP A C 1
ATOM 2333 O O . TRP A 1 277 ? -17.634 7.965 9.801 1.00 92.19 277 TRP A O 1
ATOM 2343 N N . LYS A 1 278 ? -15.452 8.518 9.682 1.00 93.75 278 LYS A N 1
ATOM 2344 C CA . LYS A 1 278 ? -15.516 9.722 10.515 1.00 93.75 278 LYS A CA 1
ATOM 2345 C C . LYS A 1 278 ? -14.951 10.905 9.738 1.00 93.75 278 LYS A C 1
ATOM 2347 O O . LYS A 1 278 ? -13.859 10.798 9.186 1.00 93.75 278 LYS A O 1
ATOM 2352 N N . GLU A 1 279 ? -15.681 12.016 9.686 1.00 92.81 279 GLU A N 1
ATOM 2353 C CA . GLU A 1 279 ? -15.169 13.260 9.100 1.00 92.81 279 GLU A CA 1
ATOM 2354 C C . GLU A 1 279 ? -13.996 13.804 9.933 1.00 92.81 279 GLU A C 1
ATOM 2356 O O . GLU A 1 279 ? -14.121 14.024 11.142 1.00 92.81 279 GLU A O 1
ATOM 2361 N N . ASP A 1 280 ? -12.864 14.054 9.277 1.00 92.19 280 ASP A N 1
ATOM 2362 C CA . ASP A 1 280 ? -11.714 14.733 9.869 1.00 92.19 280 ASP A CA 1
ATOM 2363 C C . ASP A 1 280 ? -11.921 16.248 9.800 1.00 92.19 280 ASP A C 1
ATOM 2365 O O . ASP A 1 280 ? -11.633 16.899 8.796 1.00 92.19 280 ASP A O 1
ATOM 2369 N N . LYS A 1 281 ? -12.437 16.815 10.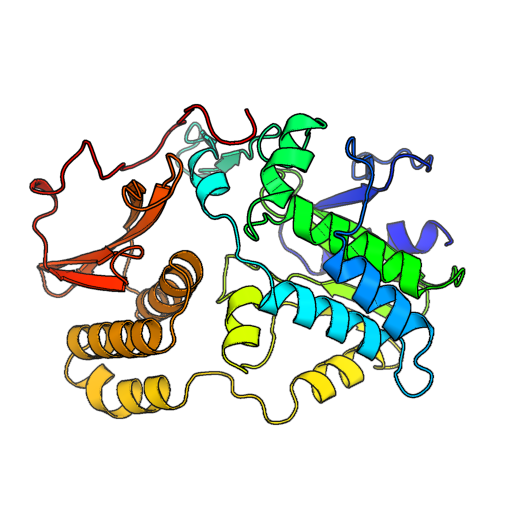894 1.00 89.44 281 LYS A N 1
ATOM 2370 C CA . LYS A 1 281 ? -12.682 18.261 11.023 1.00 89.44 281 LYS A CA 1
ATOM 2371 C C . LYS A 1 281 ? -11.409 19.090 11.208 1.00 89.44 281 LYS A C 1
ATOM 2373 O O . LYS A 1 281 ? -11.487 20.316 11.172 1.00 89.44 281 LYS A O 1
ATOM 2378 N N . ILE A 1 282 ? -10.270 18.447 11.466 1.00 87.31 282 ILE A N 1
ATOM 2379 C CA . ILE A 1 282 ? -8.977 19.115 11.659 1.00 87.31 282 ILE A CA 1
ATOM 2380 C C . ILE A 1 282 ? -8.254 19.242 10.315 1.00 87.31 282 ILE A C 1
ATOM 2382 O O . ILE A 1 282 ? -7.468 20.172 10.118 1.00 87.31 282 ILE A O 1
ATOM 2386 N N . ALA A 1 283 ? -8.530 18.334 9.378 1.00 85.44 283 ALA A N 1
ATOM 2387 C CA . ALA A 1 283 ? -7.974 18.392 8.041 1.00 85.44 283 ALA A CA 1
ATOM 2388 C C . ALA A 1 283 ? -8.279 19.732 7.342 1.00 85.44 283 ALA A C 1
ATOM 2390 O O . ALA A 1 283 ? -9.373 20.284 7.470 1.00 85.44 283 ALA A O 1
ATOM 2391 N N . PRO A 1 284 ? -7.342 20.239 6.519 1.00 82.38 284 PRO A N 1
ATOM 2392 C CA . PRO A 1 284 ? -7.541 21.470 5.748 1.00 82.38 284 PRO A CA 1
ATOM 2393 C C . PRO A 1 284 ? -8.622 21.339 4.660 1.00 82.38 284 PRO A C 1
ATOM 2395 O O . PRO A 1 284 ? -8.966 22.318 4.000 1.00 82.38 284 PRO A O 1
ATOM 2398 N N . GLU A 1 285 ? -9.136 20.132 4.444 1.00 82.06 285 GLU A N 1
ATOM 2399 C CA . GLU A 1 285 ? -10.133 19.799 3.439 1.00 82.06 285 GLU A CA 1
ATOM 2400 C C . GLU A 1 285 ? -11.110 18.773 4.002 1.00 82.06 285 GLU A C 1
ATOM 2402 O O . GLU A 1 285 ? -10.755 17.970 4.867 1.00 82.06 285 GLU A O 1
ATOM 2407 N N . LYS A 1 286 ? -12.327 18.762 3.454 1.00 86.94 286 LYS A N 1
ATOM 2408 C CA . LYS A 1 286 ? -13.312 17.751 3.811 1.00 86.94 286 LYS A CA 1
ATOM 2409 C C . LYS A 1 286 ? -12.786 16.366 3.445 1.00 86.94 286 LYS A C 1
ATOM 2411 O O . LYS A 1 286 ? -12.526 16.078 2.274 1.00 86.94 286 LYS A O 1
ATOM 2416 N N . ARG A 1 287 ? -12.656 15.500 4.443 1.00 88.69 287 ARG A N 1
ATOM 2417 C CA . ARG A 1 287 ? -12.233 14.115 4.251 1.00 88.69 287 ARG A CA 1
ATOM 2418 C C . ARG A 1 287 ? -12.734 13.205 5.345 1.00 88.69 287 ARG A C 1
ATOM 2420 O O . ARG A 1 287 ? -13.058 13.660 6.440 1.00 88.69 287 ARG A O 1
ATOM 2427 N N . TYR A 1 288 ? -12.777 11.925 5.017 1.00 91.38 288 TYR A N 1
ATOM 2428 C CA . TYR A 1 288 ? -13.219 10.881 5.915 1.00 91.38 288 TYR A CA 1
ATOM 2429 C C . TYR A 1 288 ? -12.082 9.904 6.174 1.00 91.38 288 TYR A C 1
ATOM 2431 O O . TYR A 1 288 ? -11.404 9.450 5.254 1.00 91.38 288 TYR A O 1
ATOM 2439 N N . GLU A 1 289 ? -11.902 9.570 7.444 1.00 93.00 289 GLU A N 1
ATOM 2440 C CA . GLU A 1 289 ? -10.967 8.547 7.890 1.00 93.00 289 GLU A CA 1
ATOM 2441 C C . GLU A 1 289 ? -11.739 7.316 8.362 1.00 93.00 289 GLU A C 1
ATOM 2443 O O . GLU A 1 289 ? -12.864 7.401 8.874 1.00 93.00 289 GLU A O 1
ATOM 2448 N N . ARG A 1 290 ? -11.141 6.140 8.166 1.00 92.75 290 ARG A N 1
ATOM 2449 C CA . ARG A 1 290 ? -11.771 4.867 8.527 1.00 92.75 290 ARG A CA 1
ATOM 2450 C C . ARG A 1 290 ? -11.698 4.660 10.031 1.00 92.75 290 ARG A C 1
ATOM 2452 O O . ARG A 1 290 ? -10.621 4.740 10.611 1.00 92.75 290 ARG A O 1
ATOM 2459 N N . CYS A 1 291 ? -12.823 4.337 10.647 1.00 94.94 291 CYS A N 1
ATOM 2460 C CA . CYS A 1 291 ? -12.937 3.930 12.043 1.00 94.94 291 CYS A CA 1
ATOM 2461 C C . CYS A 1 291 ? -13.554 2.525 12.122 1.00 94.94 291 CYS A C 1
ATOM 2463 O O . CYS A 1 291 ? -14.073 1.997 11.131 1.00 94.94 291 CYS A O 1
ATOM 2465 N N . ILE A 1 292 ? -13.485 1.901 13.296 1.00 94.69 292 ILE A N 1
ATOM 2466 C CA . ILE A 1 292 ? -14.038 0.559 13.526 1.00 94.69 292 ILE A CA 1
ATOM 2467 C C . ILE A 1 292 ? -14.950 0.583 14.739 1.00 94.69 292 ILE A C 1
ATOM 2469 O O . ILE A 1 292 ? -14.578 1.124 15.774 1.00 94.69 292 ILE A O 1
ATOM 2473 N N . ILE A 1 293 ? -16.103 -0.063 14.627 1.00 96.00 293 ILE A N 1
ATOM 2474 C CA . ILE A 1 293 ? -16.917 -0.454 15.772 1.00 96.00 293 ILE A CA 1
ATOM 2475 C C . ILE A 1 293 ? -16.794 -1.961 15.966 1.00 96.00 293 ILE A C 1
ATOM 2477 O O . ILE A 1 293 ? -16.793 -2.719 14.997 1.00 96.00 293 ILE A O 1
ATOM 2481 N N . PHE A 1 294 ? -16.698 -2.404 17.213 1.00 96.31 294 PHE A N 1
ATOM 2482 C CA . PHE A 1 294 ? -16.791 -3.817 17.555 1.00 96.31 294 PHE A CA 1
ATOM 2483 C C . PHE A 1 294 ? -17.484 -4.011 18.902 1.00 96.31 294 PHE A C 1
ATOM 2485 O O . PHE A 1 294 ? -17.491 -3.119 19.753 1.00 96.31 294 PHE A O 1
ATOM 2492 N N . GLU A 1 295 ? -18.061 -5.193 19.088 1.00 96.44 295 GLU A N 1
ATOM 2493 C CA . GLU A 1 295 ? -18.659 -5.608 20.354 1.00 96.44 295 GLU A CA 1
ATOM 2494 C C . GLU A 1 295 ? -17.736 -6.594 21.070 1.00 96.44 295 GLU A C 1
ATOM 2496 O O . GLU A 1 295 ? -17.189 -7.515 20.460 1.00 96.44 295 GLU A O 1
ATOM 2501 N N . PHE A 1 296 ? -17.567 -6.404 22.376 1.00 95.44 296 PHE A N 1
ATOM 2502 C CA . PHE A 1 296 ? -16.798 -7.299 23.234 1.00 95.44 296 PHE A CA 1
ATOM 2503 C C . PHE A 1 296 ? -17.386 -7.282 24.648 1.00 95.44 296 PHE A C 1
ATOM 2505 O O . PHE A 1 296 ? -17.659 -6.212 25.189 1.00 95.44 296 PHE A O 1
ATOM 2512 N N . ASP A 1 297 ? -17.625 -8.458 25.235 1.00 93.19 297 ASP A N 1
ATOM 2513 C CA . ASP A 1 297 ? -18.222 -8.625 26.572 1.00 93.19 297 ASP A CA 1
ATOM 2514 C C . ASP A 1 297 ? -19.494 -7.782 26.815 1.00 93.19 297 ASP A C 1
ATOM 2516 O O . ASP A 1 297 ? -19.684 -7.175 27.870 1.00 93.19 297 ASP A O 1
ATOM 2520 N N . GLY A 1 298 ? -20.379 -7.722 25.812 1.00 94.00 298 GLY A N 1
ATOM 2521 C CA . GLY A 1 298 ? -21.650 -6.990 25.887 1.00 94.00 298 GLY A CA 1
ATOM 2522 C C . GLY A 1 298 ? -21.517 -5.464 25.846 1.00 94.00 298 GLY A C 1
ATOM 2523 O O . GLY A 1 298 ? -22.490 -4.763 26.112 1.00 94.00 298 GLY A O 1
ATOM 2524 N N . LYS A 1 299 ? -20.329 -4.943 25.525 1.00 96.88 299 LYS A N 1
ATOM 2525 C CA . LYS A 1 299 ? -20.052 -3.513 25.364 1.00 96.88 299 LYS A CA 1
ATOM 2526 C C . LYS A 1 299 ? -19.655 -3.205 23.929 1.00 96.88 299 LYS A C 1
ATOM 2528 O O . LYS A 1 299 ? -18.996 -4.011 23.275 1.00 96.88 299 LYS A O 1
ATOM 2533 N N . THR A 1 300 ? -20.013 -2.009 23.471 1.00 97.06 300 THR A N 1
ATOM 2534 C CA . THR A 1 300 ? -19.622 -1.507 22.151 1.00 97.06 300 THR A CA 1
ATOM 2535 C C . THR A 1 300 ? -18.410 -0.590 22.280 1.00 97.06 300 THR A C 1
ATOM 2537 O O . THR A 1 300 ? -18.364 0.285 23.148 1.00 97.06 300 THR A O 1
ATOM 2540 N N . TYR A 1 301 ? -17.432 -0.780 21.401 1.00 97.69 301 TYR A N 1
ATOM 2541 C CA . TYR A 1 301 ? -16.204 0.001 21.353 1.00 97.69 301 TYR A CA 1
ATOM 2542 C C . TYR A 1 301 ? -16.026 0.640 19.979 1.00 97.69 301 TYR A C 1
ATOM 2544 O O . TYR A 1 301 ? -16.248 -0.001 18.955 1.00 97.69 301 TYR A O 1
ATOM 2552 N N . LEU A 1 302 ? -15.587 1.897 19.975 1.00 97.44 302 LEU A N 1
ATOM 2553 C CA . LEU A 1 302 ? -15.132 2.643 18.812 1.00 97.44 302 LEU A CA 1
ATOM 2554 C C . LEU A 1 302 ? -13.609 2.711 18.829 1.00 97.44 302 LEU A C 1
ATOM 2556 O O . LEU A 1 302 ? -13.019 3.225 19.775 1.00 97.44 302 LEU A O 1
ATOM 2560 N N . ILE A 1 303 ? -12.988 2.253 17.753 1.00 97.12 303 ILE A N 1
ATOM 2561 C CA . ILE A 1 303 ? -11.610 2.574 17.408 1.00 97.12 303 ILE A CA 1
ATOM 2562 C C . ILE A 1 303 ? -11.650 3.813 16.520 1.00 97.12 303 ILE A C 1
ATOM 2564 O O . ILE A 1 303 ? -12.032 3.739 15.348 1.00 97.12 303 ILE A O 1
ATOM 2568 N N . ASP A 1 304 ? -11.258 4.941 17.095 1.00 96.50 304 ASP A N 1
ATOM 2569 C CA . ASP A 1 304 ? -11.193 6.228 16.418 1.00 96.50 304 ASP A CA 1
ATOM 2570 C C . ASP A 1 304 ? -9.781 6.440 15.865 1.00 96.50 304 ASP A C 1
ATOM 2572 O O . ASP A 1 304 ? -8.823 6.575 16.627 1.00 96.50 304 ASP A O 1
ATOM 2576 N N . SER A 1 305 ? -9.635 6.433 14.541 1.00 95.62 305 SER A N 1
ATOM 2577 C CA . SER A 1 305 ? -8.328 6.580 13.887 1.00 95.62 305 SER A CA 1
ATOM 2578 C C . SER A 1 305 ? -7.805 8.011 13.863 1.00 95.62 305 SER A C 1
ATOM 2580 O O . SER A 1 305 ? -6.592 8.200 13.795 1.00 95.62 305 SER A O 1
ATOM 2582 N N . ILE A 1 306 ? -8.694 9.004 13.955 1.00 94.62 306 ILE A N 1
ATOM 2583 C CA . ILE A 1 306 ? -8.320 10.420 14.013 1.00 94.62 306 ILE A CA 1
ATOM 2584 C C . ILE A 1 306 ? -7.786 10.736 15.411 1.00 94.62 306 ILE A C 1
ATOM 2586 O O . ILE A 1 306 ? -6.690 11.270 15.552 1.00 94.62 306 ILE A O 1
ATOM 2590 N N . GLU A 1 307 ? -8.521 10.341 16.455 1.00 95.00 307 GLU A N 1
ATOM 2591 C CA . GLU A 1 307 ? -8.095 10.557 17.849 1.00 95.00 307 GLU A CA 1
ATOM 2592 C C . GLU A 1 307 ? -7.033 9.548 18.316 1.00 95.00 307 GLU A C 1
ATOM 2594 O O . GLU A 1 307 ? -6.377 9.750 19.350 1.00 95.00 307 GLU A O 1
ATOM 2599 N N . GLN A 1 308 ? -6.873 8.460 17.556 1.00 96.50 308 GLN A N 1
ATOM 2600 C CA . GLN A 1 308 ? -5.986 7.332 17.833 1.00 96.50 308 GLN A CA 1
ATOM 2601 C C . GLN A 1 308 ? -6.261 6.718 19.204 1.00 96.50 308 GLN A C 1
ATOM 2603 O O . GLN A 1 308 ? -5.380 6.604 20.060 1.00 96.50 308 GLN A O 1
ATOM 2608 N N . ALA A 1 309 ? -7.527 6.372 19.429 1.00 96.50 309 ALA A N 1
ATOM 2609 C CA . ALA A 1 309 ? -8.026 5.919 20.718 1.00 96.50 309 ALA A CA 1
ATOM 2610 C C . ALA A 1 309 ? -9.086 4.827 20.568 1.00 96.50 309 ALA A C 1
ATOM 2612 O O . ALA A 1 309 ? -9.735 4.699 19.529 1.00 96.50 309 ALA A O 1
ATOM 2613 N N . ILE A 1 310 ? -9.272 4.061 21.641 1.00 96.94 310 ILE A N 1
ATOM 2614 C CA . ILE A 1 310 ? -10.362 3.097 21.768 1.00 96.94 310 ILE A CA 1
ATOM 2615 C C . ILE A 1 310 ? -11.290 3.590 22.868 1.00 96.94 310 ILE A C 1
ATOM 2617 O O . ILE A 1 310 ? -10.859 3.863 23.987 1.00 96.94 310 ILE A O 1
ATOM 2621 N N . ILE A 1 311 ? -12.567 3.737 22.538 1.00 96.25 311 ILE A N 1
ATOM 2622 C CA . ILE A 1 311 ? -13.551 4.407 23.382 1.00 96.25 311 ILE A CA 1
ATOM 2623 C C . ILE A 1 311 ? -14.757 3.486 23.521 1.00 96.25 311 ILE A C 1
ATOM 2625 O O . ILE A 1 311 ? -15.286 3.004 22.523 1.00 96.25 311 ILE A O 1
ATOM 2629 N N . GLN A 1 312 ? -15.203 3.229 24.751 1.00 96.69 312 GLN A N 1
ATOM 2630 C CA . GLN A 1 312 ? -16.491 2.571 24.963 1.00 96.69 312 GLN A CA 1
ATOM 2631 C C . GLN A 1 312 ? -17.605 3.564 24.609 1.00 96.69 312 GLN A C 1
ATOM 2633 O O . GLN A 1 312 ? -17.601 4.689 25.106 1.00 96.69 312 GLN A O 1
ATOM 2638 N N . ILE A 1 313 ? -18.544 3.149 23.765 1.00 96.06 313 ILE A N 1
ATOM 2639 C CA . ILE A 1 313 ? -19.618 4.005 23.255 1.00 96.06 313 ILE A CA 1
ATOM 2640 C C . ILE A 1 313 ? -20.972 3.303 23.345 1.00 96.06 313 ILE A C 1
ATOM 2642 O O . ILE A 1 313 ? -21.045 2.078 23.407 1.00 96.06 313 ILE A O 1
ATOM 2646 N N . GLU A 1 314 ? -22.039 4.088 23.255 1.00 93.88 314 GLU A N 1
ATOM 2647 C CA . GLU A 1 314 ? -23.359 3.607 22.857 1.00 93.88 314 GLU A CA 1
ATOM 2648 C C . GLU A 1 314 ? -23.556 3.942 21.375 1.00 93.88 314 GLU A C 1
ATOM 2650 O O . GLU A 1 314 ? -23.481 5.104 20.975 1.00 93.88 314 GLU A O 1
ATOM 2655 N N . LYS A 1 315 ? -23.790 2.935 20.523 1.00 87.69 315 LYS A N 1
ATOM 2656 C CA . LYS A 1 315 ? -23.837 3.128 19.058 1.00 87.69 315 LYS A CA 1
ATOM 2657 C C . LYS A 1 315 ? -24.892 4.158 18.624 1.00 87.69 315 LYS A C 1
ATOM 2659 O O . LYS A 1 315 ? -24.694 4.855 17.631 1.00 87.69 315 LYS A O 1
ATOM 2664 N N . GLY A 1 316 ? -26.000 4.255 19.364 1.00 87.12 316 GLY A N 1
ATOM 2665 C CA . GLY A 1 316 ? -27.076 5.218 19.113 1.00 87.12 316 GLY A CA 1
ATOM 2666 C C . GLY A 1 316 ? -26.682 6.683 19.328 1.00 87.12 316 GLY A C 1
ATOM 2667 O O . GLY A 1 316 ? -27.320 7.557 18.741 1.00 87.12 316 GLY A O 1
ATOM 2668 N N . ASP A 1 317 ? -25.620 6.936 20.096 1.00 89.50 317 ASP A N 1
ATOM 2669 C CA . ASP A 1 317 ? -25.176 8.279 20.483 1.00 89.50 317 ASP A CA 1
ATOM 2670 C C . ASP A 1 317 ? -24.147 8.873 19.509 1.00 89.50 317 ASP A C 1
ATOM 2672 O O . ASP A 1 317 ? -23.749 10.032 19.646 1.00 89.50 317 ASP A O 1
ATOM 2676 N N . LEU A 1 318 ? -23.706 8.104 18.507 1.00 90.12 318 LEU A N 1
ATOM 2677 C CA . LEU A 1 318 ? -22.785 8.604 17.492 1.00 90.12 318 LEU A CA 1
ATOM 2678 C C . LEU A 1 318 ? -23.454 9.686 16.637 1.00 90.12 318 LEU A C 1
ATOM 2680 O O . LEU A 1 318 ? -24.510 9.471 16.036 1.00 90.12 318 LEU A O 1
ATOM 2684 N N . ASP A 1 319 ? -22.803 10.849 16.551 1.00 87.81 319 ASP A N 1
ATOM 2685 C CA . ASP A 1 319 ? -23.274 11.970 15.739 1.00 87.81 319 ASP A CA 1
ATOM 2686 C C . ASP A 1 319 ? -23.302 11.574 14.259 1.00 87.81 319 ASP A C 1
ATOM 2688 O O . ASP A 1 319 ? -22.266 11.453 13.604 1.00 87.81 319 ASP A O 1
ATOM 2692 N N . LYS A 1 320 ? -24.511 11.414 13.720 1.00 84.31 320 LYS A N 1
ATOM 2693 C CA . LYS A 1 320 ? -24.761 11.031 12.324 1.00 84.31 320 LYS A CA 1
ATOM 2694 C C . LYS A 1 320 ? -24.295 12.078 11.309 1.00 84.31 320 LYS A C 1
ATOM 2696 O O . LYS A 1 320 ? -24.252 11.780 10.122 1.00 84.31 320 LYS A O 1
ATOM 2701 N N . ASN A 1 321 ? -23.962 13.293 11.751 1.00 84.12 321 ASN A N 1
ATOM 2702 C CA . ASN A 1 321 ? -23.353 14.307 10.890 1.00 84.12 321 ASN A CA 1
ATOM 2703 C C . ASN A 1 321 ? -21.837 14.122 10.755 1.00 84.12 321 ASN A C 1
ATOM 2705 O O . ASN A 1 321 ? -21.246 14.646 9.818 1.00 84.12 321 ASN A O 1
ATOM 2709 N N . VAL A 1 322 ? -21.211 13.407 11.692 1.00 87.06 322 VAL A N 1
ATOM 2710 C CA . VAL A 1 322 ? -19.760 13.174 11.736 1.00 87.06 322 VAL A CA 1
ATOM 2711 C C . VAL A 1 322 ? -19.423 11.754 11.301 1.00 87.06 322 VAL A C 1
ATOM 2713 O O . VAL A 1 322 ? -18.425 11.542 10.613 1.00 87.06 322 VAL A O 1
ATOM 2716 N N . PHE A 1 323 ? -20.261 10.793 11.685 1.00 90.12 323 PHE A N 1
ATOM 2717 C CA . PHE A 1 323 ? -20.075 9.381 11.402 1.00 90.12 323 PHE A CA 1
ATOM 2718 C C . PHE A 1 323 ? -21.002 8.901 10.290 1.00 90.12 323 PHE A C 1
ATOM 2720 O O . PHE A 1 323 ? -22.213 9.115 10.335 1.00 90.12 323 PHE A O 1
ATOM 2727 N N . VAL A 1 324 ? -20.432 8.188 9.322 1.00 87.06 324 VAL A N 1
ATOM 2728 C CA . VAL A 1 324 ? -21.162 7.604 8.195 1.00 87.06 324 VAL A CA 1
ATOM 2729 C C . VAL A 1 324 ? -21.075 6.083 8.265 1.00 87.06 324 VAL A C 1
ATOM 2731 O O . VAL A 1 324 ? -19.991 5.495 8.288 1.00 87.06 324 VAL A O 1
ATOM 2734 N N . PHE A 1 325 ? -22.248 5.454 8.281 1.00 82.88 325 PHE A N 1
ATOM 2735 C CA . PHE A 1 325 ? -22.443 4.006 8.244 1.00 82.88 325 PHE A CA 1
ATOM 2736 C C . PHE A 1 325 ? -22.822 3.578 6.832 1.00 82.88 325 PHE A C 1
ATOM 2738 O O . PHE A 1 325 ? -23.564 4.300 6.172 1.00 82.88 325 PHE A O 1
ATOM 2745 N N . ASN A 1 326 ? -22.390 2.386 6.407 1.00 66.62 326 ASN A N 1
ATOM 2746 C CA . ASN A 1 326 ? -22.844 1.752 5.162 1.00 66.62 326 ASN A CA 1
ATOM 2747 C C . ASN A 1 326 ? -22.895 2.725 3.969 1.00 66.62 326 ASN A C 1
ATOM 2749 O O . ASN A 1 326 ? -23.947 2.894 3.357 1.00 66.62 326 ASN A O 1
ATOM 2753 N N . SER A 1 327 ? -21.778 3.390 3.661 1.00 61.44 327 SER A N 1
ATOM 2754 C CA . SER A 1 327 ? -21.685 4.288 2.506 1.00 61.44 327 SER A CA 1
ATOM 2755 C C . SER A 1 327 ? -22.034 3.524 1.223 1.00 61.44 327 SER A C 1
ATOM 2757 O O . SER A 1 327 ? -21.229 2.725 0.749 1.00 61.44 327 SER A O 1
ATOM 2759 N N . ALA A 1 328 ? -23.251 3.714 0.708 1.00 55.78 328 ALA A N 1
ATOM 2760 C CA . ALA A 1 328 ? -23.730 3.042 -0.501 1.00 55.78 328 ALA A CA 1
ATOM 2761 C C . ALA A 1 328 ? -23.078 3.652 -1.754 1.00 55.78 328 ALA A C 1
ATOM 2763 O O . ALA A 1 328 ? -22.573 2.934 -2.611 1.00 55.78 328 ALA A O 1
ATOM 2764 N N . GLU A 1 329 ? -23.016 4.984 -1.803 1.00 55.06 329 GLU A N 1
ATOM 2765 C CA . GLU A 1 329 ? -22.256 5.788 -2.760 1.00 55.06 329 GLU A CA 1
ATOM 2766 C C . GLU A 1 329 ? -22.244 7.219 -2.203 1.00 55.06 329 GLU A C 1
ATOM 2768 O O . GLU A 1 329 ? -23.305 7.768 -1.903 1.00 55.06 329 GLU A O 1
ATOM 2773 N N . ASN A 1 330 ? -21.072 7.816 -1.994 1.00 63.03 330 ASN A N 1
ATOM 2774 C CA . ASN A 1 330 ? -20.976 9.202 -1.543 1.00 63.03 330 ASN A CA 1
ATOM 2775 C C . ASN A 1 330 ? -20.192 10.002 -2.568 1.00 63.03 330 ASN A C 1
ATOM 2777 O O . ASN A 1 330 ? -19.126 9.581 -2.992 1.00 63.03 330 ASN A O 1
ATOM 2781 N N . ILE A 1 331 ? -20.697 11.178 -2.925 1.00 58.81 331 ILE A N 1
ATOM 2782 C CA . ILE A 1 331 ? -19.973 12.145 -3.745 1.00 58.81 331 ILE A CA 1
ATOM 2783 C C . ILE A 1 331 ? -19.971 13.450 -2.966 1.00 58.81 331 ILE A C 1
ATOM 2785 O O . ILE A 1 331 ? -21.022 13.961 -2.576 1.00 58.81 331 ILE A O 1
ATOM 2789 N N . TYR A 1 332 ? -18.786 13.987 -2.720 1.00 65.75 332 TYR A N 1
ATOM 2790 C CA . TYR A 1 332 ? -18.631 15.356 -2.262 1.00 65.75 332 TYR A CA 1
ATOM 2791 C C . TYR A 1 332 ? -17.403 15.965 -2.947 1.00 65.75 332 TYR A C 1
ATOM 2793 O O . TYR A 1 332 ? -16.484 15.219 -3.285 1.00 65.75 332 TYR A O 1
ATOM 2801 N N . PRO A 1 333 ? -17.375 17.294 -3.151 1.00 58.59 333 PRO A N 1
ATOM 2802 C CA . PRO A 1 333 ? -16.237 17.954 -3.783 1.00 58.59 333 PRO A CA 1
ATOM 2803 C C . PRO A 1 333 ? -14.951 17.701 -2.988 1.00 58.59 333 PRO A C 1
ATOM 2805 O O . PRO A 1 333 ? -14.875 18.064 -1.810 1.00 58.59 333 PRO A O 1
ATOM 2808 N N . TYR A 1 334 ? -13.947 17.089 -3.615 1.00 53.38 334 TYR A N 1
ATOM 2809 C CA . TYR A 1 334 ? -12.639 16.829 -3.007 1.00 53.38 334 TYR A CA 1
ATOM 2810 C C . TYR A 1 334 ? -11.543 17.610 -3.749 1.00 53.38 334 TYR A C 1
ATOM 2812 O O . TYR A 1 334 ? -11.755 18.086 -4.861 1.00 53.38 334 TYR A O 1
ATOM 2820 N N . TYR A 1 335 ? -10.366 17.801 -3.135 1.00 47.06 335 TYR A N 1
ATOM 2821 C CA . TYR A 1 335 ? -9.250 18.625 -3.636 1.00 47.06 335 TYR A CA 1
ATOM 2822 C C . TYR A 1 335 ? -8.563 18.022 -4.883 1.00 47.06 335 TYR A C 1
ATOM 2824 O O . TYR A 1 335 ? -7.376 17.717 -4.910 1.00 47.06 335 TYR A O 1
ATOM 2832 N N . GLY A 1 336 ? -9.329 17.904 -5.962 1.00 48.31 336 GLY A N 1
ATOM 2833 C CA . GLY A 1 336 ? -8.986 17.203 -7.189 1.00 48.31 336 GLY A CA 1
ATOM 2834 C C . GLY A 1 336 ? -10.146 17.142 -8.192 1.00 48.31 336 GLY A C 1
ATOM 2835 O O . GLY A 1 336 ? -9.879 16.998 -9.381 1.00 48.31 336 GLY A O 1
ATOM 2836 N N . GLY A 1 337 ? -11.388 17.351 -7.728 1.00 38.47 337 GLY A N 1
ATOM 2837 C CA . GLY A 1 337 ? -12.631 17.373 -8.505 1.00 38.47 337 GLY A CA 1
ATOM 2838 C C . GLY A 1 337 ? -13.836 17.512 -7.587 1.00 38.47 337 GLY A C 1
ATOM 2839 O O . GLY A 1 337 ? -13.949 16.672 -6.665 1.00 38.47 337 GLY A O 1
#